Protein 6Q40 (pdb70)

B-factor: mean 55.2, std 20.05, range [23.05, 153.66]

Organism: Zymoseptoria tritici (strain CBS 115943 / IPO323) (NCBI:txid336722)

Foldseek 3Di:
DDDDDDDDAPFPLRFNDKDKDADAVPDALCCVCCPVLVNQAASVSQCRQQVHLQRGDDDGGDITIGRRHGPHHDHDPSD/DDDDDDDDAPFPLRFNDKDKDAAAVVDALCCCCCPVLVNQAALVSQCRQQVNPQSGDDDHGHIGIGRRHGPHHDHDPRD/DDDDDDDDAPFPLRFNDKDKDAAAPPDALCCVCCPVLVVQAASVSQCVQQVHPQSRDDDHGDITIGRRHGPHHDHDPRD/DDDDDDDPPFPLRFNDKDKDADAPPDALCCCCCPVLVNQAALVSQCRQAVPPDSGDDDGRDITIGRRHGPHHDHPPRD

Nearest PDB structures (foldseek):
  6q40-assembly2_C  TM=1.009E+00  e=2.831E-17  Zymoseptoria tritici IPO323
  7aeb-assembly1_M  TM=8.057E-01  e=3.467E-03  Algoriphagus machipongonensis
  5jce-assembly1_A  TM=8.012E-01  e=5.029E-03  Oryza sativa Japonica Group
  7au7-assembly1_A  TM=8.773E-01  e=5.049E-02  Medicago truncatula
  7bax-assembly1_A  TM=8.949E-01  e=1.431E-01  Lotus japonicus

CATH classification: 3.10.350.10

Radius of gyration: 20.17 Å; Cα contacts (8 Å, |Δi|>4): 716; chains: 4; bounding box: 61×51×49 Å

Sequence (315 aa):
ARNPITITPQFDCGATNSQQYVARSGDTLTKIAQEIYHDVVGVCDIARANNLADPNRIDAGTPYTIPINCQTYDRNSCLARNPITITPQFDCGATNSQQYVARSGDTLTKIAQEIYHDVVGVCDIARANNLADPNRIDAGTPYTIPINCQTYDRNSCLARNPITITPQFDCGATNSQQYVARSGDTLTKIAQEIYHDVVGVCDIARANNLADPNRIDAGTPYTIPINCQTYDRRNSCLRNPITITPQFDCGATNSQQYVARSGDTLTKIAQEIYHDVVGVCDIARANNLADPNRIDAGTPYTIPINCQTYDRNSCL

Secondary structure (DSSP, 8-state):
-PPPEEE--SSTT----EEEEEPPTT--HHHIIIIITTTSS-HHHHHHHTT-S-TT---TT-EEEEE-S-SS--SSTT-/-PPPEEE--SSTT----EEEEEPPTT--HHHIIIIITTTSS-HHHHHHHTT-S-TT---TT-EEEEE-S-SS--SSTT-/----EEE--SSTT----EEEEEPPTT--HHIIIIIITTTSS-HHHHHHHTT-S-TT---TT-EEEEE-S-SS--SSTT-/---EEE--SSTT----EEEEE--TT--HHHIIIIITTTSS-HHHHHHHTT-S-TT---TT-EEEEESS-SS--SSTT-

Structure (mmCIF, N/CA/C/O backbone):
data_6Q40
#
_entry.id   6Q40
#
_cell.length_a   119.390
_cell.length_b   119.390
_cell.length_c   157.670
_cell.angle_alpha   90.000
_cell.angle_beta   90.000
_cell.angle_gamma   120.000
#
_symmetry.space_group_name_H-M   'P 61 2 2'
#
loop_
_entity.id
_entity.type
_entity.pdbx_description
1 polymer 'LysM domain-containing protein'
2 branched 2-acetamido-2-deoxy-beta-D-glucopyranose-(1-4)-2-acetamido-2-deoxy-beta-D-glucopyranose-(1-4)-2-acetamido-2-deoxy-beta-D-glucopyranose
3 non-polymer 'CHLORIDE ION'
4 water water
#
loop_
_atom_site.group_PDB
_atom_site.id
_atom_site.type_symbol
_atom_site.label_atom_id
_atom_site.label_alt_id
_atom_site.label_comp_id
_atom_site.label_asym_id
_atom_site.label_entity_id
_atom_site.label_seq_id
_atom_site.pdbx_PDB_ins_code
_atom_site.Cartn_x
_atom_site.Cartn_y
_atom_site.Cartn_z
_atom_site.occupancy
_atom_site.B_iso_or_equiv
_atom_site.auth_seq_id
_atom_site.auth_comp_id
_atom_site.auth_asym_id
_atom_site.auth_atom_id
_atom_site.pdbx_PDB_model_num
ATOM 1 N N . ALA A 1 1 ? 34.57300 -66.01000 -18.11100 1.000 73.02000 1 ALA A N 1
ATOM 2 C CA . ALA A 1 1 ? 33.16800 -66.15600 -18.48700 1.000 67.94000 1 ALA A CA 1
ATOM 3 C C . ALA A 1 1 ? 32.63800 -64.91300 -19.23500 1.000 62.17000 1 ALA A C 1
ATOM 4 O O . ALA A 1 1 ? 31.71200 -65.02900 -20.04000 1.000 75.49000 1 ALA A O 1
ATOM 6 N N . ARG A 1 2 ? 33.21500 -63.73500 -18.98700 1.000 90.25000 2 ARG A N 1
ATOM 7 C CA . ARG A 1 2 ? 32.79300 -62.53500 -19.70000 1.000 69.75000 2 ARG A CA 1
ATOM 8 C C . ARG A 1 2 ? 33.62000 -62.32800 -20.96700 1.000 61.70000 2 ARG A C 1
ATOM 9 O O . ARG A 1 2 ? 34.75800 -62.79200 -21.08100 1.000 59.71000 2 ARG A O 1
ATOM 17 N N . ASN A 1 3 ? 33.05100 -61.57000 -21.91500 1.000 61.49000 3 ASN A N 1
ATOM 18 C CA . ASN A 1 3 ? 33.82200 -61.44000 -23.14100 1.000 56.23000 3 ASN A CA 1
ATOM 19 C C . ASN A 1 3 ? 34.90100 -60.39100 -22.95400 1.000 57.04000 3 ASN A C 1
ATOM 20 O O . ASN A 1 3 ? 34.66000 -59.36300 -22.32000 1.000 54.55000 3 ASN A O 1
ATOM 25 N N . PRO A 1 4 ? 36.08300 -60.62400 -23.51300 1.000 59.90000 4 PRO A N 1
ATOM 26 C CA . PRO A 1 4 ? 37.13900 -59.61100 -23.45300 1.000 50.42000 4 PRO A CA 1
ATOM 27 C C . PRO A 1 4 ? 36.69100 -58.36700 -24.19700 1.000 50.01000 4 PRO A C 1
ATOM 28 O O . PRO A 1 4 ? 35.87900 -58.43500 -25.12200 1.000 52.79000 4 PRO A O 1
ATOM 32 N N . ILE A 1 5 ? 37.19200 -57.21600 -23.76500 1.000 46.85000 5 ILE A N 1
ATOM 33 C CA . ILE A 1 5 ? 36.92600 -55.98000 -24.48200 1.000 51.25000 5 ILE A CA 1
ATOM 34 C C . ILE A 1 5 ? 38.23000 -55.24700 -24.74100 1.000 52.54000 5 ILE A C 1
ATOM 35 O O . ILE A 1 5 ? 39.23700 -55.44100 -24.05800 1.000 49.77000 5 ILE A O 1
ATOM 40 N N . THR A 1 6 ? 38.18300 -54.35900 -25.71900 1.000 52.99000 6 THR A N 1
ATOM 41 C CA . THR A 1 6 ? 39.31000 -53.51500 -26.06200 1.000 53.38000 6 THR A CA 1
ATOM 42 C C . THR A 1 6 ? 38.99600 -52.09100 -25.62700 1.000 54.80000 6 THR A C 1
ATOM 43 O O . THR A 1 6 ? 37.92400 -51.56500 -25.94400 1.000 59.25000 6 THR A O 1
ATOM 47 N N . ILE A 1 7 ? 39.92900 -51.47700 -24.90100 1.000 50.38000 7 ILE A N 1
ATOM 48 C CA . ILE A 1 7 ? 39.80100 -50.10400 -24.43600 1.000 43.90000 7 ILE A CA 1
ATOM 49 C C . ILE A 1 7 ? 41.00700 -49.32900 -24.93000 1.000 42.77000 7 ILE A C 1
ATOM 50 O O . ILE A 1 7 ? 42.02700 -49.90000 -25.31900 1.000 44.93000 7 ILE A O 1
ATOM 55 N N . THR A 1 8 ? 40.86600 -48.00700 -24.95000 1.000 39.15000 8 THR A N 1
ATOM 56 C CA . THR A 1 8 ? 41.97700 -47.14900 -25.34800 1.000 37.19000 8 THR A CA 1
ATOM 57 C C . THR A 1 8 ? 42.40700 -46.31400 -24.14800 1.000 41.06000 8 THR A C 1
ATOM 58 O O . THR A 1 8 ? 41.73900 -45.32800 -23.79500 1.000 42.21000 8 THR A O 1
ATOM 62 N N . PRO A 1 9 ? 43.51200 -46.66700 -23.50400 1.000 45.40000 9 PRO A N 1
ATOM 63 C CA . PRO A 1 9 ? 43.92500 -45.96500 -22.28500 1.000 39.60000 9 PRO A CA 1
ATOM 64 C C . PRO A 1 9 ? 44.28900 -44.51700 -22.56200 1.000 38.99000 9 PRO A C 1
ATOM 65 O O . PRO A 1 9 ? 44.77900 -44.16700 -23.64200 1.000 43.26000 9 PRO A O 1
ATOM 69 N N . GLN A 1 10 ? 44.02200 -43.66800 -21.56900 1.000 37.63000 10 GLN A N 1
ATOM 70 C CA . GLN A 1 10 ? 44.45800 -42.27900 -21.59000 1.000 42.02000 10 GLN A CA 1
ATOM 71 C C . GLN A 1 10 ? 45.62600 -42.02900 -20.65400 1.000 37.35000 10 GLN A C 1
ATOM 72 O O . GLN A 1 10 ? 46.09000 -40.89500 -20.56600 1.000 42.67000 10 GLN A O 1
ATOM 78 N N . PHE A 1 11 ? 46.08800 -43.05400 -19.93400 1.000 36.79000 11 PHE A N 1
ATOM 79 C CA . PHE A 1 11 ? 47.19500 -42.95100 -18.98900 1.000 29.26000 11 PHE A CA 1
ATOM 80 C C . PHE A 1 11 ? 48.00700 -44.23600 -19.04700 1.000 33.51000 11 PHE A C 1
ATOM 81 O O . PHE A 1 11 ? 47.47600 -45.30100 -19.38900 1.000 36.42000 11 PHE A O 1
ATOM 89 N N . ASP A 1 12 ? 49.28900 -44.13200 -18.66600 1.000 32.00000 12 ASP A N 1
ATOM 90 C CA . ASP A 1 12 ? 50.16900 -45.29300 -18.70700 1.000 32.67000 12 ASP A CA 1
ATOM 91 C C . ASP A 1 12 ? 49.65400 -46.42600 -17.82100 1.000 31.63000 12 ASP A C 1
ATOM 92 O O . ASP A 1 12 ? 49.83500 -47.60400 -18.15000 1.000 32.25000 12 ASP A O 1
ATOM 97 N N . CYS A 1 13 ? 48.98500 -46.09200 -16.71700 1.000 27.53000 13 CYS A N 1
ATOM 98 C CA . CYS A 1 13 ? 48.44300 -47.10200 -15.82700 1.000 28.90000 13 CYS A CA 1
ATOM 99 C C . CYS A 1 13 ? 47.27200 -47.84900 -16.45100 1.000 33.23000 13 CYS A C 1
ATOM 100 O O . CYS A 1 13 ? 46.75500 -48.78500 -15.82700 1.000 30.18000 13 CYS A O 1
ATOM 103 N N . GLY A 1 14 ? 46.83100 -47.43900 -17.64700 1.000 34.16000 14 GLY A N 1
ATOM 104 C CA . GLY A 1 14 ? 45.76000 -48.12000 -18.33900 1.000 34.73000 14 GLY A CA 1
ATOM 105 C C . GLY A 1 14 ? 44.38800 -47.53400 -18.11400 1.000 31.71000 14 GLY A C 1
ATOM 106 O O . GLY A 1 14 ? 43.42900 -47.99700 -18.74100 1.000 34.95000 14 GLY A O 1
ATOM 107 N N . ALA A 1 15 ? 44.27400 -46.51900 -17.25500 1.000 28.15000 15 ALA A N 1
ATOM 108 C CA . ALA A 1 15 ? 42.99300 -45.88700 -16.97700 1.000 31.16000 15 ALA A CA 1
ATOM 109 C C . ALA A 1 15 ? 42.40100 -45.23900 -18.23500 1.000 34.79000 15 ALA A C 1
ATOM 110 O O . ALA A 1 15 ? 43.12300 -44.76000 -19.12100 1.000 34.03000 15 ALA A O 1
ATOM 112 N N . THR A 1 16 ? 41.06500 -45.25100 -18.32200 1.000 32.77000 16 THR A N 1
ATOM 113 C CA . THR A 1 16 ? 40.35400 -44.50100 -19.35600 1.000 30.80000 16 THR A CA 1
ATOM 114 C C . THR A 1 16 ? 39.59600 -43.30800 -18.79500 1.000 34.30000 16 THR A C 1
ATOM 115 O O . THR A 1 16 ? 39.24100 -42.40800 -19.56000 1.000 41.00000 16 THR A O 1
ATOM 119 N N . ASN A 1 17 ? 39.33700 -43.28700 -17.49000 1.000 34.11000 17 ASN A N 1
ATOM 120 C CA . ASN A 1 17 ? 38.53700 -42.25000 -16.86000 1.000 34.38000 17 ASN A CA 1
ATOM 121 C C . ASN A 1 17 ? 39.35600 -41.54500 -15.78600 1.000 38.94000 17 ASN A C 1
ATOM 122 O O . ASN A 1 17 ? 40.30400 -42.10500 -15.21300 1.000 35.22000 17 ASN A O 1
ATOM 127 N N . SER A 1 18 ? 38.97800 -40.30500 -15.49900 1.000 36.15000 18 SER A N 1
ATOM 128 C CA . SER A 1 18 ? 39.72500 -39.52400 -14.52000 1.000 34.36000 18 SER A CA 1
ATOM 129 C C . SER A 1 18 ? 38.78900 -38.53800 -13.84600 1.000 39.54000 18 SER A C 1
ATOM 130 O O . SER A 1 18 ? 37.67700 -38.28400 -14.31400 1.000 40.64000 18 SER A O 1
ATOM 133 N N . GLN A 1 19 ? 39.24600 -37.99600 -12.72400 1.000 37.96000 19 GLN A N 1
ATOM 134 C CA . GLN A 1 19 ? 38.56600 -36.88200 -12.08500 1.000 39.57000 19 GLN A CA 1
ATOM 135 C C . GLN A 1 19 ? 39.57500 -35.76000 -11.87700 1.000 45.79000 19 GLN A C 1
ATOM 136 O O . GLN A 1 19 ? 40.79100 -35.99600 -11.83500 1.000 47.18000 19 GLN A O 1
ATOM 142 N N . GLN A 1 20 ? 39.05900 -34.53400 -11.74500 1.000 44.35000 20 GLN A N 1
ATOM 143 C CA . GLN A 1 20 ? 39.86000 -33.39400 -11.31500 1.000 42.33000 20 GLN A CA 1
ATOM 144 C C . GLN A 1 20 ? 39.70500 -33.24200 -9.80800 1.000 48.29000 20 GLN A C 1
ATOM 145 O O . GLN A 1 20 ? 38.59100 -33.03900 -9.31100 1.000 51.75000 20 GLN A O 1
ATOM 151 N N . TYR A 1 21 ? 40.81900 -33.30500 -9.08700 1.000 41.11000 21 TYR A N 1
ATOM 152 C CA . TYR A 1 21 ? 40.81300 -33.15000 -7.64200 1.000 43.16000 21 TYR A CA 1
ATOM 153 C C . TYR A 1 21 ? 41.67300 -31.94700 -7.27900 1.000 45.06000 21 TYR A C 1
ATOM 154 O O . TYR A 1 21 ? 42.85800 -31.89100 -7.63000 1.000 39.84000 21 TYR A O 1
ATOM 163 N N . VAL A 1 22 ? 41.09100 -31.00100 -6.55800 1.000 46.62000 22 VAL A N 1
ATOM 164 C CA . VAL A 1 22 ? 41.78600 -29.78600 -6.15000 1.000 47.04000 22 VAL A CA 1
ATOM 165 C C . VAL A 1 22 ? 42.38300 -30.03000 -4.77400 1.000 53.54000 22 VAL A C 1
ATOM 166 O O . VAL A 1 22 ? 41.65200 -30.25500 -3.80100 1.000 57.88000 22 VAL A O 1
ATOM 170 N N . ALA A 1 23 ? 43.71000 -29.97700 -4.68700 1.000 53.31000 23 ALA A N 1
ATOM 171 C CA . ALA A 1 23 ? 44.39800 -30.26100 -3.43400 1.000 51.09000 23 ALA A CA 1
ATOM 172 C C . ALA A 1 23 ? 44.04600 -29.24000 -2.36100 1.000 55.89000 23 ALA A C 1
ATOM 173 O O . ALA A 1 23 ? 43.93100 -28.04400 -2.63000 1.000 56.36000 23 ALA A O 1
ATOM 175 N N . ARG A 1 24 ? 43.90700 -29.71900 -1.13700 1.000 61.38000 24 ARG A N 1
ATOM 176 C CA . ARG A 1 24 ? 43.68200 -28.89400 0.04200 1.000 62.40000 24 ARG A CA 1
ATOM 177 C C . ARG A 1 24 ? 44.98400 -28.70900 0.81700 1.000 59.17000 24 ARG A C 1
ATOM 178 O O . ARG A 1 24 ? 45.92900 -29.49000 0.67100 1.000 65.46000 24 ARG A O 1
ATOM 186 N N . SER A 1 25 ? 45.01500 -27.69900 1.68300 1.000 60.66000 25 SER A N 1
ATOM 187 C CA . SER A 1 25 ? 46.17000 -27.55300 2.56400 1.000 66.65000 25 SER A CA 1
ATOM 188 C C . SER A 1 25 ? 46.34700 -28.82600 3.37800 1.000 65.48000 25 SER A C 1
ATOM 189 O O . SER A 1 25 ? 45.40200 -29.32000 4.00500 1.000 67.63000 25 SER A O 1
ATOM 192 N N . GLY A 1 26 ? 47.56600 -29.35200 3.37400 1.000 58.70000 26 GLY A N 1
ATOM 193 C CA . GLY A 1 26 ? 47.85800 -30.59100 4.05200 1.000 54.12000 26 GLY A CA 1
ATOM 194 C C . GLY A 1 26 ? 47.74900 -31.82700 3.19500 1.000 57.90000 26 GLY A C 1
ATOM 195 O O . GLY A 1 26 ? 48.17500 -32.90000 3.63300 1.000 70.03000 26 GLY A O 1
ATOM 196 N N . ASP A 1 27 ? 47.19600 -31.72300 1.99400 1.000 47.30000 27 ASP A N 1
ATOM 197 C CA . ASP A 1 27 ? 47.12700 -32.89300 1.14100 1.000 51.17000 27 ASP A CA 1
ATOM 198 C C . ASP A 1 27 ? 48.52500 -33.29200 0.68400 1.000 53.87000 27 ASP A C 1
ATOM 199 O O . ASP A 1 27 ? 49.37100 -32.44100 0.38400 1.000 57.92000 27 ASP A O 1
ATOM 204 N N . THR A 1 28 ? 48.74600 -34.60100 0.61600 1.000 44.28000 28 THR A N 1
ATOM 205 C CA . THR A 1 28 ? 49.89300 -35.19900 -0.03400 1.000 42.81000 28 THR A CA 1
ATOM 206 C C . THR A 1 28 ? 49.37200 -36.21500 -1.03100 1.000 49.04000 28 THR A C 1
ATOM 207 O O . THR A 1 28 ? 48.23800 -36.69300 -0.92700 1.000 42.81000 28 THR A O 1
ATOM 211 N N . LEU A 1 29 ? 50.24500 -36.58400 -1.96600 1.000 48.45000 29 LEU A N 1
ATOM 212 C CA . LEU A 1 29 ? 49.90600 -37.62300 -2.92700 1.000 42.40000 29 LEU A CA 1
ATOM 213 C C . LEU A 1 29 ? 49.52800 -38.93300 -2.24100 1.000 40.37000 29 LEU A C 1
ATOM 214 O O . LEU A 1 29 ? 48.55500 -39.59000 -2.63400 1.000 43.23000 29 LEU A O 1
ATOM 219 N N . THR A 1 30 ? 50.26000 -39.31800 -1.19800 1.000 35.12000 30 THR A N 1
ATOM 220 C CA . THR A 1 30 ? 49.89300 -40.52400 -0.45800 1.000 44.13000 30 THR A CA 1
ATOM 221 C C . THR A 1 30 ? 48.49500 -40.40300 0.15300 1.000 47.76000 30 THR A C 1
ATOM 222 O O . THR A 1 30 ? 47.72300 -41.36900 0.14600 1.000 47.46000 30 THR A O 1
ATOM 226 N N . LYS A 1 31 ? 48.16900 -39.23800 0.73200 1.000 48.59000 31 LYS A N 1
ATOM 227 C CA . LYS A 1 31 ? 46.84200 -39.04400 1.31100 1.000 43.04000 31 LYS A CA 1
ATOM 228 C C . LYS A 1 31 ? 45.77300 -39.05800 0.22900 1.000 42.56000 31 LYS A C 1
ATOM 229 O O . LYS A 1 31 ? 44.70800 -39.66500 0.39600 1.000 42.20000 31 LYS A O 1
ATOM 235 N N . ILE A 1 32 ? 46.06000 -38.43300 -0.90800 1.000 32.66000 32 ILE A N 1
ATOM 236 C CA . ILE A 1 32 ? 45.08600 -38.40600 -1.98100 1.000 36.02000 32 ILE A CA 1
ATOM 237 C C . ILE A 1 32 ? 44.84400 -39.81100 -2.51700 1.000 39.97000 32 ILE A C 1
ATOM 238 O O . ILE A 1 32 ? 43.69800 -40.26200 -2.62100 1.000 41.49000 32 ILE A O 1
ATOM 243 N N . ALA A 1 33 ? 45.92000 -40.54200 -2.81900 1.000 33.46000 33 ALA A N 1
ATOM 244 C CA . ALA A 1 33 ? 45.76400 -41.85400 -3.42800 1.000 38.75000 33 ALA A CA 1
ATOM 245 C C . ALA A 1 33 ? 45.21300 -42.85400 -2.43300 1.000 41.48000 33 ALA A C 1
ATOM 246 O O . ALA A 1 33 ? 44.31900 -43.63500 -2.77000 1.000 38.52000 33 ALA A O 1
ATOM 248 N N . GLN A 1 34 ? 45.72700 -42.84000 -1.20000 1.000 37.43000 34 GLN A N 1
ATOM 249 C CA . GLN A 1 34 ? 45.43000 -43.91300 -0.26300 1.000 42.04000 34 GLN A CA 1
ATOM 250 C C . GLN A 1 34 ? 44.19100 -43.63800 0.57000 1.000 44.85000 34 GLN A C 1
ATOM 251 O O . GLN A 1 34 ? 43.47300 -44.57800 0.92200 1.000 44.35000 34 GLN A O 1
ATOM 257 N N . GLU A 1 35 ? 43.94300 -42.38700 0.95400 1.000 44.45000 35 GLU A N 1
ATOM 258 C CA . GLU A 1 35 ? 42.80600 -42.09800 1.82000 1.000 45.43000 35 GLU A CA 1
ATOM 259 C C . GLU A 1 35 ? 41.62300 -41.57000 1.01800 1.000 48.96000 35 GLU A C 1
ATOM 260 O O . GLU A 1 35 ? 40.56400 -42.19700 0.98000 1.000 48.93000 35 GLU A O 1
ATOM 266 N N . ILE A 1 36 ? 41.80000 -40.43500 0.35100 1.000 46.40000 36 ILE A N 1
ATOM 267 C CA . ILE A 1 36 ? 40.70400 -39.82100 -0.39100 1.000 43.59000 36 ILE A CA 1
ATOM 268 C C . ILE A 1 36 ? 40.19300 -40.75700 -1.47700 1.000 43.14000 36 ILE A C 1
ATOM 269 O O . ILE A 1 36 ? 38.97700 -40.89700 -1.66600 1.000 41.75000 36 ILE A O 1
ATOM 274 N N . TYR A 1 37 ? 41.09900 -41.40500 -2.21300 1.000 42.24000 37 TYR A N 1
ATOM 275 C CA . TYR A 1 37 ? 40.70500 -42.31700 -3.28200 1.000 34.45000 37 TYR A CA 1
ATOM 276 C C . TYR A 1 37 ? 40.79300 -43.77300 -2.85000 1.000 31.56000 37 TYR A C 1
ATOM 277 O O . TYR A 1 37 ? 40.74200 -44.66600 -3.69100 1.000 38.74000 37 TYR A O 1
ATOM 286 N N . HIS A 1 38 ? 40.93000 -44.02300 -1.55100 1.000 36.45000 38 HIS A N 1
ATOM 287 C CA . HIS A 1 38 ? 40.77200 -45.35500 -0.97900 1.000 42.30000 38 HIS A CA 1
ATOM 288 C C . HIS A 1 38 ? 41.63900 -46.38500 -1.68800 1.000 37.75000 38 HIS A C 1
ATOM 289 O O . HIS A 1 38 ? 41.23000 -47.53200 -1.88200 1.000 35.94000 38 HIS A O 1
ATOM 296 N N . ASP A 1 39 ? 42.84100 -45.96100 -2.09000 1.000 36.40000 39 ASP A N 1
ATOM 297 C CA . ASP A 1 39 ? 43.83500 -46.83000 -2.70600 1.000 35.68000 39 ASP A CA 1
ATOM 298 C C . ASP A 1 39 ? 43.43000 -47.37100 -4.08100 1.000 35.95000 39 ASP A C 1
ATOM 299 O O . ASP A 1 39 ? 43.97400 -48.38900 -4.51900 1.000 34.91000 39 ASP A O 1
ATOM 304 N N . VAL A 1 40 ? 42.47500 -46.74300 -4.78800 1.000 32.00000 40 VAL A N 1
ATOM 305 C CA . VAL A 1 40 ? 42.12000 -47.20700 -6.13500 1.000 31.33000 40 VAL A CA 1
ATOM 306 C C . VAL A 1 40 ? 43.06100 -46.67000 -7.21500 1.000 37.33000 40 VAL A C 1
ATOM 307 O O . VAL A 1 40 ? 42.89100 -47.00400 -8.39600 1.000 35.07000 40 VAL A O 1
ATOM 311 N N . VAL A 1 41 ? 44.06700 -45.87600 -6.84100 1.000 30.89000 41 VAL A N 1
ATOM 312 C CA . VAL A 1 41 ? 45.07800 -45.36000 -7.76400 1.000 31.18000 41 VAL A CA 1
ATOM 313 C C . VAL A 1 41 ? 46.39200 -45.29600 -6.99400 1.000 31.35000 41 VAL A C 1
ATOM 314 O O . VAL A 1 41 ? 46.40500 -45.12700 -5.77100 1.000 34.23000 41 VAL A O 1
ATOM 318 N N . GLY A 1 42 ? 47.50200 -45.45000 -7.70200 1.000 35.53000 42 GLY A N 1
ATOM 319 C CA . GLY A 1 42 ? 48.79900 -45.33000 -7.06900 1.000 23.05000 42 GLY A CA 1
ATOM 320 C C . GLY A 1 42 ? 49.24600 -43.87700 -7.02500 1.000 30.33000 42 GLY A C 1
ATOM 321 O O . GLY A 1 42 ? 48.96400 -43.07500 -7.92400 1.000 32.28000 42 GLY A O 1
ATOM 322 N N . VAL A 1 43 ? 49.97900 -43.55400 -5.96600 1.000 27.44000 43 VAL A N 1
ATOM 323 C CA . VAL A 1 43 ? 50.62300 -42.25000 -5.85000 1.000 33.31000 43 VAL A CA 1
ATOM 324 C C . VAL A 1 43 ? 51.39300 -41.90400 -7.13500 1.000 33.37000 43 VAL A C 1
ATOM 325 O O . VAL A 1 43 ? 51.31200 -40.78000 -7.65100 1.000 33.70000 43 VAL A O 1
ATOM 329 N N . CYS A 1 44 ? 52.12000 -42.87200 -7.69800 1.000 27.29000 44 CYS A N 1
ATOM 330 C CA . CYS A 1 44 ? 52.93800 -42.57700 -8.86100 1.000 29.00000 44 CYS A CA 1
ATOM 331 C C . CYS A 1 44 ? 52.12400 -42.53800 -10.14200 1.000 37.00000 44 CYS A C 1
ATOM 332 O O . CYS A 1 44 ? 52.52800 -41.87000 -11.09300 1.000 35.87000 44 CYS A O 1
ATOM 335 N N . ASP A 1 45 ? 50.97700 -43.21500 -10.17600 1.000 34.76000 45 ASP A N 1
ATOM 336 C CA . ASP A 1 45 ? 50.03500 -42.99400 -11.26700 1.000 32.87000 45 ASP A CA 1
ATOM 337 C C . ASP A 1 45 ? 49.56400 -41.54900 -11.28600 1.000 27.76000 45 ASP A C 1
ATOM 338 O O . ASP A 1 45 ? 49.48000 -40.92800 -12.35100 1.000 34.27000 45 ASP A O 1
ATOM 343 N N . ILE A 1 46 ? 49.26200 -40.98600 -10.11500 1.000 28.19000 46 ILE A N 1
ATOM 344 C CA . ILE A 1 46 ? 48.88000 -39.57800 -10.08200 1.000 31.60000 46 ILE A CA 1
ATOM 345 C C . ILE A 1 46 ? 50.03300 -38.69200 -10.56200 1.000 32.98000 46 ILE A C 1
ATOM 346 O O . ILE A 1 46 ? 49.83400 -37.76400 -11.36000 1.000 34.40000 46 ILE A O 1
ATOM 351 N N . ALA A 1 47 ? 51.25200 -38.97200 -10.09300 1.000 26.58000 47 ALA A N 1
ATOM 352 C CA . ALA A 1 47 ? 52.39600 -38.14800 -10.47100 1.000 29.25000 47 ALA A CA 1
ATOM 353 C C . ALA A 1 47 ? 52.63200 -38.18600 -11.97000 1.000 36.86000 47 ALA A C 1
ATOM 354 O O . ALA A 1 47 ? 52.83300 -37.14000 -12.59900 1.000 39.23000 47 ALA A O 1
ATOM 356 N N . ARG A 1 48 ? 52.59500 -39.38000 -12.56700 1.000 34.77000 48 ARG A N 1
ATOM 357 C CA . ARG A 1 48 ? 52.79800 -39.45600 -14.00800 1.000 33.25000 48 ARG A CA 1
ATOM 358 C C . ARG A 1 48 ? 51.62800 -38.85900 -14.76500 1.000 29.85000 48 ARG A C 1
ATOM 359 O O . ARG A 1 48 ? 51.83400 -38.22300 -15.79500 1.000 34.78000 48 ARG A O 1
ATOM 367 N N . ALA A 1 49 ? 50.41900 -39.02900 -14.25600 1.000 24.73000 49 ALA A N 1
ATOM 368 C CA . ALA A 1 49 ? 49.27600 -38.43100 -14.92000 1.000 31.10000 49 ALA A CA 1
ATOM 369 C C . ALA A 1 49 ? 49.39600 -36.91000 -14.98700 1.000 38.24000 49 ALA A C 1
ATOM 370 O O . ALA A 1 49 ? 48.80100 -36.27400 -15.86700 1.000 40.00000 49 ALA A O 1
ATOM 372 N N . ASN A 1 50 ? 50.13700 -36.31100 -14.06100 1.000 36.59000 50 ASN A N 1
ATOM 373 C CA . ASN A 1 50 ? 50.28800 -34.86300 -13.99800 1.000 33.31000 50 ASN A CA 1
ATOM 374 C C . ASN A 1 50 ? 51.68700 -34.39700 -14.36700 1.000 36.21000 50 ASN A C 1
ATOM 375 O O . ASN A 1 50 ? 52.02500 -33.22600 -14.14700 1.000 37.88000 50 ASN A O 1
ATOM 380 N N . ASN A 1 51 ? 52.49300 -35.28800 -14.94200 1.000 33.75000 51 ASN A N 1
ATOM 381 C CA . ASN A 1 51 ? 53.84700 -34.97200 -15.36800 1.000 36.80000 51 ASN A CA 1
ATOM 382 C C . ASN A 1 51 ? 54.64900 -34.31000 -14.24800 1.000 35.69000 51 ASN A C 1
ATOM 383 O O . ASN A 1 51 ? 55.43000 -33.38400 -14.47900 1.000 35.07000 51 ASN A O 1
ATOM 388 N N . LEU A 1 52 ? 54.51100 -34.82700 -13.02600 1.000 31.66000 52 LEU A N 1
ATOM 389 C CA . LEU A 1 52 ? 55.20800 -34.23800 -11.88600 1.000 37.00000 52 LEU A CA 1
ATOM 390 C C . LEU A 1 52 ? 56.61300 -34.81400 -11.72600 1.000 40.19000 52 LEU A C 1
ATOM 391 O O . LEU A 1 52 ? 56.80900 -36.03100 -11.80800 1.000 42.45000 52 LEU A O 1
ATOM 396 N N . ALA A 1 53 ? 57.58600 -33.92300 -11.53000 1.000 36.10000 53 ALA A N 1
ATOM 397 C CA . ALA A 1 53 ? 58.96700 -34.29700 -11.24900 1.000 40.35000 53 ALA A CA 1
ATOM 398 C C . ALA A 1 53 ? 59.13400 -34.79700 -9.82200 1.000 46.24000 53 ALA A C 1
ATOM 399 O O . ALA A 1 53 ? 59.74900 -35.84300 -9.59400 1.000 51.41000 53 ALA A O 1
ATOM 401 N N . ASP A 1 54 ? 58.63400 -34.03500 -8.84900 1.000 39.74000 54 ASP A N 1
ATOM 402 C CA . ASP A 1 54 ? 58.80100 -34.35000 -7.43700 1.000 36.36000 54 ASP A CA 1
ATOM 403 C C . ASP A 1 54 ? 57.44400 -34.69200 -6.84300 1.000 38.89000 54 ASP A C 1
ATOM 404 O O . ASP A 1 54 ? 56.61400 -33.78900 -6.65000 1.000 39.05000 54 ASP A O 1
ATOM 409 N N . PRO A 1 55 ? 57.18900 -35.96300 -6.51600 1.000 48.19000 55 PRO A N 1
ATOM 410 C CA . PRO A 1 55 ? 55.86500 -36.36200 -5.98300 1.000 36.69000 55 PRO A CA 1
ATOM 411 C C . PRO A 1 55 ? 55.56500 -35.84000 -4.59800 1.000 42.08000 55 PRO A C 1
ATOM 412 O O . PRO A 1 55 ? 54.43400 -36.01400 -4.13200 1.000 42.88000 55 PRO A O 1
ATOM 416 N N . ASN A 1 56 ? 56.53800 -35.24400 -3.91200 1.000 43.05000 56 ASN A N 1
ATOM 417 C CA . ASN A 1 56 ? 56.31500 -34.68300 -2.58800 1.000 49.87000 56 ASN A CA 1
ATOM 418 C C . ASN A 1 56 ? 55.97300 -33.20000 -2.61100 1.000 45.12000 56 ASN A C 1
ATOM 419 O O . ASN A 1 56 ? 55.81200 -32.60200 -1.54700 1.000 49.99000 56 ASN A O 1
ATOM 424 N N . ARG A 1 57 ? 55.83700 -32.60400 -3.78100 1.000 44.35000 57 ARG A N 1
ATOM 425 C CA . ARG A 1 57 ? 55.47900 -31.20000 -3.91800 1.000 49.44000 57 ARG A CA 1
ATOM 426 C C . ARG A 1 57 ? 54.07400 -31.14600 -4.50100 1.000 42.78000 57 ARG A C 1
ATOM 427 O O . ARG A 1 57 ? 53.86000 -31.51300 -5.66100 1.000 45.95000 57 ARG A O 1
ATOM 435 N N . ILE A 1 58 ? 53.11500 -30.73700 -3.68000 1.000 44.78000 58 ILE A N 1
ATOM 436 C CA . ILE A 1 58 ? 51.71300 -30.62900 -4.06500 1.000 52.77000 58 ILE A CA 1
ATOM 437 C C . ILE A 1 58 ? 51.25600 -29.25600 -3.61200 1.000 52.01000 58 ILE A C 1
ATOM 438 O O . ILE A 1 58 ? 51.48000 -28.87600 -2.46000 1.000 56.46000 58 ILE A O 1
ATOM 443 N N . ASP A 1 59 ? 50.57000 -28.53300 -4.48700 1.000 59.96000 59 ASP A N 1
ATOM 444 C CA . ASP A 1 59 ? 50.24300 -27.13100 -4.23600 1.000 62.02000 59 ASP A CA 1
ATOM 445 C C . ASP A 1 59 ? 48.75500 -26.99300 -3.94100 1.000 57.73000 59 ASP A C 1
ATOM 446 O O . ASP A 1 59 ? 47.91200 -27.35500 -4.77400 1.000 61.07000 59 ASP A O 1
ATOM 451 N N . ALA A 1 60 ? 48.44400 -26.43600 -2.77200 1.000 55.39000 60 ALA A N 1
ATOM 452 C CA . ALA A 1 60 ? 47.06400 -26.18000 -2.39000 1.000 56.76000 60 ALA A CA 1
ATOM 453 C C . ALA A 1 60 ? 46.36400 -25.32000 -3.43200 1.000 59.78000 60 ALA A C 1
ATOM 454 O O . ALA A 1 60 ? 46.91900 -24.33600 -3.92800 1.000 62.31000 60 ALA A O 1
ATOM 456 N N . GLY A 1 61 ? 45.14000 -25.71000 -3.77500 1.000 58.91000 61 GLY A N 1
ATOM 457 C CA . GLY A 1 61 ? 44.36500 -25.01700 -4.77500 1.000 52.84000 61 GLY A CA 1
ATOM 458 C C . GLY A 1 61 ? 44.66100 -25.39500 -6.20800 1.000 53.58000 61 GLY A C 1
ATOM 459 O O . GLY A 1 61 ? 43.98400 -24.89100 -7.11100 1.000 63.41000 61 GLY A O 1
ATOM 460 N N . THR A 1 62 ? 45.62100 -26.26400 -6.45100 1.000 47.84000 62 THR A N 1
ATOM 461 C CA . THR A 1 62 ? 45.87800 -26.66500 -7.82600 1.000 50.98000 62 THR A CA 1
ATOM 462 C C . THR A 1 62 ? 45.09000 -27.93700 -8.15000 1.000 54.94000 62 THR A C 1
ATOM 463 O O . THR A 1 62 ? 45.06600 -28.86800 -7.33300 1.000 53.97000 62 THR A O 1
ATOM 467 N N . PRO A 1 63 ? 44.41200 -28.01300 -9.29400 1.000 53.08000 63 PRO A N 1
ATOM 468 C CA . PRO A 1 63 ? 43.72900 -29.26100 -9.65300 1.000 49.86000 63 PRO A CA 1
ATOM 469 C C . PRO A 1 63 ? 44.72100 -30.28500 -10.17800 1.000 49.31000 63 PRO A C 1
ATOM 470 O O . PRO A 1 63 ? 45.65800 -29.95400 -10.90600 1.000 52.56000 63 PRO A O 1
ATOM 474 N N . TYR A 1 64 ? 44.50500 -31.54300 -9.80000 1.000 45.48000 64 TYR A N 1
ATOM 475 C CA . TYR A 1 64 ? 45.32300 -32.65300 -10.26500 1.000 43.17000 64 TYR A CA 1
ATOM 476 C C . TYR A 1 64 ? 44.40600 -33.66500 -10.92300 1.000 40.79000 64 TYR A C 1
ATOM 477 O O . TYR A 1 64 ? 43.31600 -33.95200 -10.41400 1.000 41.01000 64 TYR A O 1
ATOM 486 N N . THR A 1 65 ? 44.84300 -34.17500 -12.06900 1.000 34.16000 65 THR A N 1
ATOM 487 C CA . THR A 1 65 ? 44.11500 -35.21800 -12.77500 1.000 35.64000 65 THR A CA 1
ATOM 488 C C . THR A 1 65 ? 44.32000 -36.53100 -12.03100 1.000 38.92000 65 THR A C 1
ATOM 489 O O . THR A 1 65 ? 45.46100 -36.94200 -11.80200 1.000 35.58000 65 THR A O 1
ATOM 493 N N . ILE A 1 66 ? 43.23300 -37.16400 -11.60700 1.000 36.95000 66 ILE A N 1
ATOM 494 C CA . ILE A 1 66 ? 43.31600 -38.44000 -10.90300 1.000 32.32000 66 ILE A CA 1
ATOM 495 C C . ILE A 1 66 ? 42.77400 -39.52400 -11.83100 1.000 33.06000 66 ILE A C 1
ATOM 496 O O . ILE A 1 66 ? 41.56400 -39.55600 -12.10700 1.000 38.29000 66 ILE A O 1
ATOM 501 N N . PRO A 1 67 ? 43.62100 -40.40300 -12.37000 1.000 30.24000 67 PRO A N 1
ATOM 502 C CA . PRO A 1 67 ? 43.11000 -41.52600 -13.16500 1.000 27.51000 67 PRO A CA 1
ATOM 503 C C . PRO A 1 67 ? 42.41600 -42.51500 -12.24000 1.000 35.76000 67 PRO A C 1
ATOM 504 O O . PRO A 1 67 ? 43.04000 -43.04600 -11.32100 1.000 34.13000 67 PRO A O 1
ATOM 508 N N . ILE A 1 68 ? 41.13100 -42.79200 -12.49400 1.000 32.62000 68 ILE A N 1
ATOM 509 C CA . ILE A 1 68 ? 40.32900 -43.47900 -11.49000 1.000 34.20000 68 ILE A CA 1
ATOM 510 C C . ILE A 1 68 ? 40.07300 -44.93200 -11.81900 1.000 34.04000 68 ILE A C 1
ATOM 511 O O . ILE A 1 68 ? 39.51800 -45.64300 -10.96800 1.000 33.04000 68 ILE A O 1
ATOM 516 N N . ASN A 1 69 ? 40.49900 -45.42900 -12.98100 1.000 30.02000 69 ASN A N 1
ATOM 517 C CA . ASN A 1 69 ? 40.24100 -46.84300 -13.28100 1.000 31.28000 69 ASN A CA 1
ATOM 518 C C . ASN A 1 69 ? 41.44700 -47.48500 -13.95300 1.000 32.24000 69 ASN A C 1
ATOM 519 O O . ASN A 1 69 ? 41.34200 -48.14200 -14.99300 1.000 31.33000 69 ASN A O 1
ATOM 524 N N . CYS A 1 70 ? 42.61000 -47.29000 -13.34800 1.000 29.96000 70 CYS A N 1
ATOM 525 C CA . CYS A 1 70 ? 43.84100 -47.90400 -13.82800 1.000 26.17000 70 CYS A CA 1
ATOM 526 C C . CYS A 1 70 ? 43.71400 -49.42200 -13.90100 1.000 30.13000 70 CYS A C 1
ATOM 527 O O . CYS A 1 70 ? 42.98900 -50.04800 -13.12600 1.000 33.19000 70 CYS A O 1
ATOM 530 N N . GLN A 1 71 ? 44.42700 -50.02100 -14.85000 1.000 27.04000 71 GLN A N 1
ATOM 531 C CA . GLN A 1 71 ? 44.55600 -51.47200 -14.84000 1.000 28.87000 71 GLN A CA 1
ATOM 532 C C . GLN A 1 71 ? 45.67300 -51.92300 -13.90400 1.000 32.29000 71 GLN A C 1
ATOM 533 O O . GLN A 1 71 ? 45.53300 -52.94800 -13.22700 1.000 35.05000 71 GLN A O 1
ATOM 539 N N . THR A 1 72 ? 46.79000 -51.19200 -13.87000 1.000 27.85000 72 THR A N 1
ATOM 540 C CA . THR A 1 72 ? 47.90200 -51.46000 -12.96800 1.000 34.28000 72 THR A CA 1
ATOM 541 C C . THR A 1 72 ? 48.07200 -50.25800 -12.03900 1.000 38.98000 72 THR A C 1
ATOM 542 O O . THR A 1 72 ? 47.70100 -49.13700 -12.38800 1.000 33.45000 72 THR A O 1
ATOM 546 N N . TYR A 1 73 ? 48.68300 -50.48500 -10.87200 1.000 29.82000 73 TYR A N 1
ATOM 547 C CA . TYR A 1 73 ? 48.85000 -49.44600 -9.86000 1.000 31.46000 73 TYR A CA 1
ATOM 548 C C . TYR A 1 73 ? 50.32200 -49.31100 -9.53300 1.000 29.56000 73 TYR A C 1
ATOM 549 O O . TYR A 1 73 ? 50.96700 -50.28700 -9.14500 1.000 37.86000 73 TYR A O 1
ATOM 558 N N . ASP A 1 74 ? 50.85200 -48.11100 -9.70100 1.000 35.68000 74 ASP A N 1
ATOM 559 C CA . ASP A 1 74 ? 52.24800 -47.83400 -9.40700 1.000 35.69000 74 ASP A CA 1
ATOM 560 C C . ASP A 1 74 ? 52.27700 -47.04900 -8.09900 1.000 36.48000 74 ASP A C 1
ATOM 561 O O . ASP A 1 74 ? 51.92400 -45.86400 -8.06200 1.000 32.73000 74 ASP A O 1
ATOM 566 N N . ARG A 1 75 ? 52.67200 -47.71800 -7.02100 1.000 29.90000 75 ARG A N 1
ATOM 567 C CA . ARG A 1 75 ? 52.61500 -47.09900 -5.71000 1.000 37.73000 75 ARG A CA 1
ATOM 568 C C . ARG A 1 75 ? 53.92900 -46.48000 -5.27200 1.000 41.92000 75 ARG A C 1
ATOM 569 O O . ARG A 1 75 ? 53.91900 -45.70100 -4.31000 1.000 40.07000 75 ARG A O 1
ATOM 577 N N . ASN A 1 76 ? 55.04300 -46.77000 -5.95000 1.000 29.78000 76 ASN A N 1
ATOM 578 C CA . ASN A 1 76 ? 56.31400 -46.29400 -5.41200 1.000 33.76000 76 ASN A CA 1
ATOM 579 C C . ASN A 1 76 ? 57.48200 -46.16900 -6.40200 1.000 37.56000 76 ASN A C 1
ATOM 580 O O . ASN A 1 76 ? 58.58000 -45.79800 -5.98500 1.000 35.55000 76 ASN A O 1
ATOM 585 N N . SER A 1 77 ? 57.29900 -46.48100 -7.69100 1.000 31.86000 77 SER A N 1
ATOM 586 C CA . SER A 1 77 ? 58.42300 -46.34700 -8.62000 1.000 33.31000 77 SER A CA 1
ATOM 587 C C . SER A 1 77 ? 58.95900 -44.92100 -8.64100 1.000 33.42000 77 SER A C 1
ATOM 588 O O . SER A 1 77 ? 60.15700 -44.71600 -8.83200 1.000 36.95000 77 SER A O 1
ATOM 591 N N . CYS A 1 78 ? 58.08900 -43.92600 -8.46600 1.000 33.04000 78 CYS A N 1
ATOM 592 C CA . CYS A 1 78 ? 58.50200 -42.52200 -8.49100 1.000 34.40000 78 CYS A CA 1
ATOM 593 C C . CYS A 1 78 ? 59.05300 -42.06300 -7.15000 1.000 46.12000 78 CYS A C 1
ATOM 594 O O . CYS A 1 78 ? 59.42900 -40.89200 -7.00000 1.000 47.94000 78 CYS A O 1
ATOM 597 N N . LEU A 1 79 ? 59.11200 -42.96600 -6.18600 1.000 41.91000 79 LEU A N 1
ATOM 598 C CA . LEU A 1 79 ? 59.63200 -42.67500 -4.87300 1.000 44.41000 79 LEU A CA 1
ATOM 599 C C . LEU A 1 79 ? 61.00700 -43.26800 -4.72600 1.000 39.35000 79 LEU A C 1
ATOM 600 O O . LEU A 1 79 ? 61.56400 -43.14400 -3.65800 1.000 52.59000 79 LEU A O 1
ATOM 605 N N . ALA B 1 1 ? 46.31100 -41.55200 -28.74300 1.000 78.10000 1 ALA B N 1
ATOM 606 C CA . ALA B 1 1 ? 47.70000 -41.72000 -29.16700 1.000 78.94000 1 ALA B CA 1
ATOM 607 C C . ALA B 1 1 ? 48.31000 -43.02300 -28.60700 1.000 74.74000 1 ALA B C 1
ATOM 608 O O . ALA B 1 1 ? 49.26200 -43.57300 -29.18000 1.000 82.91000 1 ALA B O 1
ATOM 610 N N . ARG B 1 2 ? 47.76600 -43.51300 -27.49200 1.000 109.05000 2 ARG B N 1
ATOM 611 C CA . ARG B 1 2 ? 48.22400 -44.76200 -26.89800 1.000 86.72000 2 ARG B CA 1
ATOM 612 C C . ARG B 1 2 ? 47.58400 -45.96100 -27.59200 1.000 77.36000 2 ARG B C 1
ATOM 613 O O . ARG B 1 2 ? 46.52000 -45.86700 -28.21300 1.000 70.72000 2 ARG B O 1
ATOM 621 N N . ASN B 1 3 ? 48.22400 -47.07900 -27.45900 1.000 72.94000 3 ASN B N 1
ATOM 622 C CA . ASN B 1 3 ? 47.61900 -48.17600 -28.19400 1.000 73.08000 3 ASN B CA 1
ATOM 623 C C . ASN B 1 3 ? 46.50900 -48.83300 -27.38400 1.000 67.07000 3 ASN B C 1
ATOM 624 O O . ASN B 1 3 ? 46.59500 -48.92500 -26.15300 1.000 58.43000 3 ASN B O 1
ATOM 629 N N . PRO B 1 4 ? 45.46700 -49.29800 -28.07100 1.000 60.92000 4 PRO B N 1
ATOM 630 C CA . PRO B 1 4 ? 44.39400 -50.00400 -27.37600 1.000 51.48000 4 PRO B CA 1
ATOM 631 C C . PRO B 1 4 ? 44.93200 -51.26000 -26.71300 1.000 49.88000 4 PRO B C 1
ATOM 632 O O . PRO B 1 4 ? 45.91900 -51.84600 -27.15900 1.000 53.11000 4 PRO B O 1
ATOM 636 N N . ILE B 1 5 ? 44.29000 -51.65300 -25.61100 1.000 46.15000 5 ILE B N 1
ATOM 637 C CA . ILE B 1 5 ? 44.60000 -52.90400 -24.93800 1.000 51.45000 5 ILE B CA 1
ATOM 638 C C . ILE B 1 5 ? 43.31300 -53.70100 -24.80700 1.000 54.98000 5 ILE B C 1
ATOM 639 O O . ILE B 1 5 ? 42.20300 -53.16700 -24.88300 1.000 51.65000 5 ILE B O 1
ATOM 644 N N . THR B 1 6 ? 43.47700 -55.00200 -24.62000 1.000 55.90000 6 THR B N 1
ATOM 645 C CA . THR B 1 6 ? 42.35600 -55.91000 -24.44100 1.000 54.32000 6 THR B CA 1
ATOM 646 C C . THR B 1 6 ? 42.35400 -56.38300 -23.00100 1.000 48.14000 6 THR B C 1
ATOM 647 O O . THR B 1 6 ? 43.39900 -56.76600 -22.47700 1.000 50.18000 6 THR B O 1
ATOM 651 N N . ILE B 1 7 ? 41.19400 -56.29000 -22.34600 1.000 40.43000 7 ILE B N 1
ATOM 652 C CA . ILE B 1 7 ? 41.04500 -56.71300 -20.96700 1.000 37.56000 7 ILE B CA 1
ATOM 653 C C . ILE B 1 7 ? 39.88500 -57.69000 -20.86500 1.000 43.51000 7 ILE B C 1
ATOM 654 O O . ILE B 1 7 ? 39.00900 -57.75500 -21.73100 1.000 42.84000 7 ILE B O 1
ATOM 659 N N . THR B 1 8 ? 39.88400 -58.45600 -19.77400 1.000 42.71000 8 THR B N 1
ATOM 660 C CA . THR B 1 8 ? 38.77100 -59.35300 -19.49500 1.000 44.53000 8 THR B CA 1
ATOM 661 C C . THR B 1 8 ? 38.04900 -58.86800 -18.24800 1.000 41.84000 8 THR B C 1
ATOM 662 O O . THR B 1 8 ? 38.55200 -59.04100 -17.12800 1.000 40.82000 8 THR B O 1
ATOM 666 N N . PRO B 1 9 ? 36.89000 -58.23800 -18.39300 1.000 44.02000 9 PRO B N 1
ATOM 667 C CA . PRO B 1 9 ? 36.18800 -57.70800 -17.21700 1.000 39.84000 9 PRO B CA 1
ATOM 668 C C . PRO B 1 9 ? 35.74000 -58.83500 -16.30500 1.000 41.00000 9 PRO B C 1
ATOM 669 O O . PRO B 1 9 ? 35.38500 -59.92300 -16.75900 1.000 41.84000 9 PRO B O 1
ATOM 673 N N . GLN B 1 10 ? 35.77500 -58.55700 -14.99900 1.000 43.02000 10 GLN B N 1
ATOM 674 C CA . GLN B 1 10 ? 35.23800 -59.43100 -13.96300 1.000 42.54000 10 GLN B CA 1
ATOM 675 C C . GLN B 1 10 ? 33.91000 -58.93300 -13.43300 1.000 43.56000 10 GLN B C 1
ATOM 676 O O . GLN B 1 10 ? 33.37800 -59.51100 -12.48600 1.000 45.20000 10 GLN B O 1
ATOM 682 N N . PHE B 1 11 ? 33.41400 -57.82100 -13.95600 1.000 42.49000 11 PHE B N 1
ATOM 683 C CA . PHE B 1 11 ? 32.15300 -57.24200 -13.52200 1.000 40.25000 11 PHE B CA 1
ATOM 684 C C . PHE B 1 11 ? 31.49100 -56.62700 -14.73300 1.000 40.99000 11 PHE B C 1
ATOM 685 O O . PHE B 1 11 ? 32.15800 -56.27600 -15.70900 1.000 46.42000 11 PHE B O 1
ATOM 693 N N . ASP B 1 12 ? 30.16800 -56.49900 -14.65800 1.000 42.07000 12 ASP B N 1
ATOM 694 C CA . ASP B 1 12 ? 29.42800 -55.95300 -15.78900 1.000 41.97000 12 ASP B CA 1
ATOM 695 C C . ASP B 1 12 ? 29.85800 -54.53000 -16.09600 1.000 40.39000 12 ASP B C 1
ATOM 696 O O . ASP B 1 12 ? 29.82500 -54.11400 -17.25400 1.000 39.74000 12 ASP B O 1
ATOM 701 N N . CYS B 1 13 ? 30.29600 -53.78000 -15.08700 1.000 36.79000 13 CYS B N 1
ATOM 702 C CA . CYS B 1 13 ? 30.74800 -52.41700 -15.32800 1.000 37.97000 13 CYS B CA 1
ATOM 703 C C . CYS B 1 13 ? 32.06900 -52.34100 -16.10400 1.000 37.55000 13 CYS B C 1
ATOM 704 O O . CYS B 1 13 ? 32.53400 -51.22900 -16.38400 1.000 37.39000 13 CYS B O 1
ATOM 707 N N . GLY B 1 14 ? 32.70500 -53.47000 -16.41900 1.000 39.61000 14 GLY B N 1
ATOM 708 C CA . GLY B 1 14 ? 33.95500 -53.48100 -17.14700 1.000 35.44000 14 GLY B CA 1
ATOM 709 C C . GLY B 1 14 ? 35.18600 -53.54400 -16.26600 1.000 41.23000 14 GLY B C 1
ATOM 710 O O . GLY B 1 14 ? 36.30000 -53.69900 -16.79200 1.000 36.11000 14 GLY B O 1
ATOM 711 N N . ALA B 1 15 ? 35.01500 -53.46400 -14.94100 1.000 37.12000 15 ALA B N 1
ATOM 712 C CA . ALA B 1 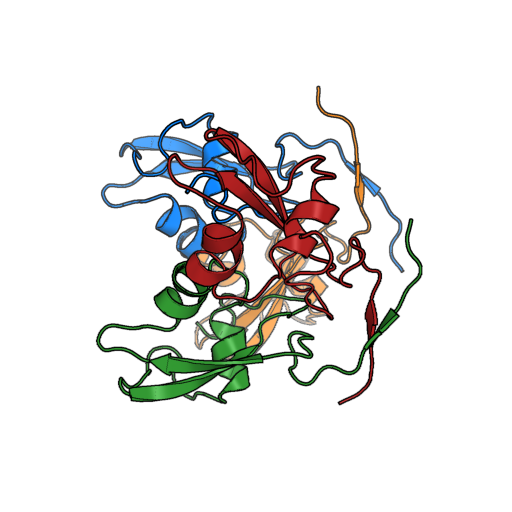15 ? 36.14600 -53.49400 -14.02400 1.000 39.84000 15 ALA B CA 1
ATOM 713 C C . ALA B 1 15 ? 36.87300 -54.84000 -14.06200 1.000 40.23000 15 ALA B C 1
ATOM 714 O O . ALA B 1 15 ? 36.27500 -55.90600 -14.23500 1.000 38.61000 15 ALA B O 1
ATOM 716 N N . THR B 1 16 ? 38.18900 -54.77600 -13.88100 1.000 34.50000 16 THR B N 1
ATOM 717 C CA . THR B 1 16 ? 39.00700 -55.96500 -13.72100 1.000 31.18000 16 THR B CA 1
ATOM 718 C C . THR B 1 16 ? 39.51400 -56.15300 -12.30900 1.000 35.42000 16 THR B C 1
ATOM 719 O O . THR B 1 16 ? 39.85300 -57.28200 -11.95000 1.000 39.88000 16 THR B O 1
ATOM 723 N N . ASN B 1 17 ? 39.53300 -55.09300 -11.50300 1.000 35.25000 17 ASN B N 1
ATOM 724 C CA . ASN B 1 17 ? 40.08400 -55.10800 -10.15700 1.000 34.55000 17 ASN B CA 1
ATOM 725 C C . ASN B 1 17 ? 39.00400 -54.73800 -9.14400 1.000 33.06000 17 ASN B C 1
ATOM 726 O O . ASN B 1 17 ? 38.03000 -54.05100 -9.46400 1.000 35.81000 17 ASN B O 1
ATOM 731 N N . SER B 1 18 ? 39.18800 -55.18400 -7.90500 1.000 35.69000 18 SER B N 1
ATOM 732 C CA . SER B 1 18 ? 38.21300 -54.91000 -6.86200 1.000 35.70000 18 SER B CA 1
ATOM 733 C C . SER B 1 18 ? 38.91200 -54.88400 -5.51300 1.000 41.50000 18 SER B C 1
ATOM 734 O O . SER B 1 18 ? 40.07400 -55.28400 -5.37700 1.000 41.83000 18 SER B O 1
ATOM 737 N N . GLN B 1 19 ? 38.19800 -54.35800 -4.52400 1.000 43.20000 19 GLN B N 1
ATOM 738 C CA . GLN B 1 19 ? 38.59200 -54.42900 -3.13000 1.000 39.43000 19 GLN B CA 1
ATOM 739 C C . GLN B 1 19 ? 37.42200 -54.97900 -2.32500 1.000 44.22000 19 GLN B C 1
ATOM 740 O O . GLN B 1 19 ? 36.26700 -54.91400 -2.74800 1.000 41.70000 19 GLN B O 1
ATOM 746 N N . GLN B 1 20 ? 37.73400 -55.52400 -1.15300 1.000 41.47000 20 GLN B N 1
ATOM 747 C CA . GLN B 1 20 ? 36.73700 -55.90300 -0.15900 1.000 42.80000 20 GLN B CA 1
ATOM 748 C C . GLN B 1 20 ? 36.58400 -54.75500 0.82800 1.000 46.88000 20 GLN B C 1
ATOM 749 O O . GLN B 1 20 ? 37.58500 -54.21700 1.32900 1.000 43.56000 20 GLN B O 1
ATOM 755 N N . TYR B 1 21 ? 35.35000 -54.30900 1.01600 1.000 45.72000 21 TYR B N 1
ATOM 756 C CA . TYR B 1 21 ? 35.03700 -53.26800 1.97900 1.000 39.91000 21 TYR B CA 1
ATOM 757 C C . TYR B 1 21 ? 34.00500 -53.81400 2.96600 1.000 47.17000 21 TYR B C 1
ATOM 758 O O . TYR B 1 21 ? 32.92600 -54.27400 2.56400 1.000 46.85000 21 TYR B O 1
ATOM 767 N N . VAL B 1 22 ? 34.31600 -53.76100 4.25100 1.000 44.40000 22 VAL B N 1
ATOM 768 C CA . VAL B 1 22 ? 33.43700 -54.29400 5.28900 1.000 50.55000 22 VAL B CA 1
ATOM 769 C C . VAL B 1 22 ? 32.56000 -53.15800 5.78200 1.000 56.11000 22 VAL B C 1
ATOM 770 O O . VAL B 1 22 ? 33.06900 -52.17600 6.33300 1.000 58.61000 22 VAL B O 1
ATOM 774 N N . ALA B 1 23 ? 31.24300 -53.28700 5.61300 1.000 55.75000 23 ALA B N 1
ATOM 775 C CA . ALA B 1 23 ? 30.33600 -52.19500 5.94700 1.000 48.87000 23 ALA B CA 1
ATOM 776 C C . ALA B 1 23 ? 30.39300 -51.86100 7.42900 1.000 52.06000 23 ALA B C 1
ATOM 777 O O . ALA B 1 23 ? 30.37300 -52.75200 8.28000 1.000 55.70000 23 ALA B O 1
ATOM 779 N N . ARG B 1 24 ? 30.47400 -50.57400 7.73800 1.000 52.62000 24 ARG B N 1
ATOM 780 C CA . ARG B 1 24 ? 30.35000 -50.13100 9.12000 1.000 56.28000 24 ARG B CA 1
ATOM 781 C C . ARG B 1 24 ? 28.88500 -49.79500 9.44100 1.000 61.86000 24 ARG B C 1
ATOM 782 O O . ARG B 1 24 ? 28.07200 -49.52300 8.55400 1.000 55.92000 24 ARG B O 1
ATOM 790 N N . SER B 1 25 ? 28.56000 -49.82000 10.73200 1.000 65.35000 25 SER B N 1
ATOM 791 C CA . SER B 1 25 ? 27.24600 -49.38700 11.18400 1.000 69.06000 25 SER B CA 1
ATOM 792 C C . SER B 1 25 ? 26.96700 -47.98200 10.65900 1.000 69.49000 25 SER B C 1
ATOM 793 O O . SER B 1 25 ? 27.80900 -47.08800 10.78300 1.000 66.06000 25 SER B O 1
ATOM 796 N N . GLY B 1 26 ? 25.80000 -47.79600 10.03300 1.000 61.57000 26 GLY B N 1
ATOM 797 C CA . GLY B 1 26 ? 25.46900 -46.52100 9.43800 1.000 60.89000 26 GLY B CA 1
ATOM 798 C C . GLY B 1 26 ? 25.83600 -46.38200 7.97800 1.000 62.95000 26 GLY B C 1
ATOM 799 O O . GLY B 1 26 ? 25.45000 -45.38400 7.35400 1.000 63.94000 26 GLY B O 1
ATOM 800 N N . ASP B 1 27 ? 26.59400 -47.33300 7.42300 1.000 57.14000 27 ASP B N 1
ATOM 801 C CA . ASP B 1 27 ? 26.99600 -47.27500 6.02600 1.000 55.13000 27 ASP B CA 1
ATOM 802 C C . ASP B 1 27 ? 25.79700 -47.48000 5.10500 1.000 60.96000 27 ASP B C 1
ATOM 803 O O . ASP B 1 27 ? 24.85900 -48.22200 5.41300 1.000 56.52000 27 ASP B O 1
ATOM 808 N N . THR B 1 28 ? 25.83200 -46.80100 3.96500 1.000 58.73000 28 THR B N 1
ATOM 809 C CA . THR B 1 28 ? 24.92600 -47.08200 2.87000 1.000 48.24000 28 THR B CA 1
ATOM 810 C C . THR B 1 28 ? 25.74700 -47.25600 1.61000 1.000 51.75000 28 THR B C 1
ATOM 811 O O . THR B 1 28 ? 26.92600 -46.89400 1.56000 1.000 59.39000 28 THR B O 1
ATOM 815 N N . LEU B 1 29 ? 25.11400 -47.82600 0.58600 1.000 53.25000 29 LEU B N 1
ATOM 816 C CA . LEU B 1 29 ? 25.75900 -47.87600 -0.71900 1.000 49.94000 29 LEU B CA 1
ATOM 817 C C . LEU B 1 29 ? 26.13600 -46.47700 -1.20100 1.000 44.76000 29 LEU B C 1
ATOM 818 O O . LEU B 1 29 ? 27.23700 -46.26800 -1.72200 1.000 45.81000 29 LEU B O 1
ATOM 823 N N . THR B 1 30 ? 25.26600 -45.49600 -0.98700 1.000 45.94000 30 THR B N 1
ATOM 824 C CA . THR B 1 30 ? 25.56200 -44.13700 -1.43100 1.000 50.25000 30 THR B CA 1
ATOM 825 C C . THR B 1 30 ? 26.82800 -43.59300 -0.77700 1.000 53.91000 30 THR B C 1
ATOM 826 O O . THR B 1 30 ? 27.73300 -43.10800 -1.46500 1.000 56.54000 30 THR B O 1
ATOM 830 N N . LYS B 1 31 ? 26.92600 -43.67900 0.54900 1.000 56.04000 31 LYS B N 1
ATOM 831 C CA . LYS B 1 31 ? 28.10900 -43.12600 1.19300 1.000 55.45000 31 LYS B CA 1
ATOM 832 C C . LYS B 1 31 ? 29.36000 -43.94300 0.85300 1.000 52.20000 31 LYS B C 1
ATOM 833 O O . LYS B 1 31 ? 30.45300 -43.37600 0.74400 1.000 52.97000 31 LYS B O 1
ATOM 839 N N . ILE B 1 32 ? 29.22700 -45.25500 0.63000 1.000 46.19000 32 ILE B N 1
ATOM 840 C CA . ILE B 1 32 ? 30.38700 -46.05600 0.24700 1.000 40.61000 32 ILE B CA 1
ATOM 841 C C . ILE B 1 32 ? 30.87100 -45.64000 -1.13500 1.000 43.03000 32 ILE B C 1
ATOM 842 O O . ILE B 1 32 ? 32.07000 -45.44200 -1.35800 1.000 45.98000 32 ILE B O 1
ATOM 847 N N . ALA B 1 33 ? 29.94500 -45.51600 -2.09000 1.000 46.62000 33 ALA B N 1
ATOM 848 C CA . ALA B 1 33 ? 30.32500 -45.17900 -3.45900 1.000 46.99000 33 ALA B CA 1
ATOM 849 C C . ALA B 1 33 ? 30.76000 -43.72200 -3.58200 1.000 44.84000 33 ALA B C 1
ATOM 850 O O . ALA B 1 33 ? 31.77700 -43.42600 -4.22500 1.000 47.57000 33 ALA B O 1
ATOM 852 N N . GLN B 1 34 ? 30.02300 -42.79800 -2.96600 1.000 42.05000 34 GLN B N 1
ATOM 853 C CA . GLN B 1 34 ? 30.25500 -41.38400 -3.23800 1.000 46.52000 34 GLN B CA 1
ATOM 854 C C . GLN B 1 34 ? 31.31200 -40.77900 -2.33000 1.000 52.39000 34 GLN B C 1
ATOM 855 O O . GLN B 1 34 ? 32.08600 -39.92900 -2.77500 1.000 58.50000 34 GLN B O 1
ATOM 861 N N . GLU B 1 35 ? 31.36700 -41.18600 -1.06400 1.000 50.21000 35 GLU B N 1
ATOM 862 C CA . GLU B 1 35 ? 32.32700 -40.60400 -0.13900 1.000 50.15000 35 GLU B CA 1
ATOM 863 C C . GLU B 1 35 ? 33.53400 -41.51200 0.03800 1.000 54.68000 35 GLU B C 1
ATOM 864 O O . GLU B 1 35 ? 34.66000 -41.10700 -0.26000 1.000 63.01000 35 GLU B O 1
ATOM 870 N N . ILE B 1 36 ? 33.32400 -42.73900 0.51600 1.000 48.11000 36 ILE B N 1
ATOM 871 C CA . ILE B 1 36 ? 34.46200 -43.60900 0.78100 1.000 46.37000 36 ILE B CA 1
ATOM 872 C C . ILE B 1 36 ? 35.25100 -43.85900 -0.49900 1.000 44.98000 36 ILE B C 1
ATOM 873 O O . ILE B 1 36 ? 36.47600 -43.72200 -0.51900 1.000 41.10000 36 ILE B O 1
ATOM 878 N N . TYR B 1 37 ? 34.56500 -44.15300 -1.60200 1.000 37.69000 37 TYR B N 1
ATOM 879 C CA . TYR B 1 37 ? 35.25200 -44.42400 -2.85400 1.000 35.97000 37 TYR B CA 1
ATOM 880 C C . TYR B 1 37 ? 35.22200 -43.23400 -3.80500 1.000 36.73000 37 TYR B C 1
ATOM 881 O O . TYR B 1 37 ? 35.57000 -43.38300 -4.97700 1.000 36.81000 37 TYR B O 1
ATOM 890 N N . HIS B 1 38 ? 34.82700 -42.05800 -3.32100 1.000 38.12000 38 HIS B N 1
ATOM 891 C CA . HIS B 1 38 ? 35.00700 -40.81000 -4.06200 1.000 40.59000 38 HIS B CA 1
ATOM 892 C C . HIS B 1 38 ? 34.43500 -40.89100 -5.47900 1.000 40.01000 38 HIS B C 1
ATOM 893 O O . HIS B 1 38 ? 35.03400 -40.41400 -6.44700 1.000 42.19000 38 HIS B O 1
ATOM 900 N N . ASP B 1 39 ? 33.29100 -41.55600 -5.61300 1.000 40.35000 39 ASP B N 1
ATOM 901 C CA . ASP B 1 39 ? 32.58900 -41.68400 -6.89000 1.000 43.94000 39 ASP B CA 1
ATOM 902 C C . ASP B 1 39 ? 33.36800 -42.44800 -7.95400 1.000 44.56000 39 ASP B C 1
ATOM 903 O O . ASP B 1 39 ? 33.08900 -42.26900 -9.14200 1.000 41.45000 39 ASP B O 1
ATOM 908 N N . VAL B 1 40 ? 34.36200 -43.27900 -7.60300 1.000 34.96000 40 VAL B N 1
ATOM 909 C CA . VAL B 1 40 ? 35.01500 -44.05700 -8.65700 1.000 34.96000 40 VAL B CA 1
ATOM 910 C C . VAL B 1 40 ? 34.25000 -45.32800 -8.98700 1.000 38.49000 40 VAL B C 1
ATOM 911 O O . VAL B 1 40 ? 34.69800 -46.10700 -9.83800 1.000 35.98000 40 VAL B O 1
ATOM 915 N N . VAL B 1 41 ? 33.10700 -45.56000 -8.33900 1.000 37.97000 41 VAL B N 1
ATOM 916 C CA . VAL B 1 41 ? 32.21700 -46.67300 -8.65100 1.000 35.19000 41 VAL B CA 1
ATOM 917 C C . VAL B 1 41 ? 30.78400 -46.20500 -8.41200 1.000 40.96000 41 VAL B C 1
ATOM 918 O O . VAL B 1 41 ? 30.53300 -45.31000 -7.59600 1.000 44.62000 41 VAL B O 1
ATOM 922 N N . GLY B 1 42 ? 29.83900 -46.78300 -9.15000 1.000 41.38000 42 GLY B N 1
ATOM 923 C CA . GLY B 1 42 ? 28.43200 -46.45900 -8.96600 1.000 37.09000 42 GLY B CA 1
ATOM 924 C C . GLY B 1 42 ? 27.77100 -47.30500 -7.88800 1.000 41.98000 42 GLY B C 1
ATOM 925 O O . GLY B 1 42 ? 28.15900 -48.45200 -7.64900 1.000 48.31000 42 GLY B O 1
ATOM 926 N N . VAL B 1 43 ? 26.76400 -46.70900 -7.22600 1.000 42.86000 43 VAL B N 1
ATOM 927 C CA . VAL B 1 43 ? 25.95100 -47.44100 -6.24800 1.000 39.33000 43 VAL B CA 1
ATOM 928 C C . VAL B 1 43 ? 25.47100 -48.75300 -6.84200 1.000 42.74000 43 VAL B C 1
ATOM 929 O O . VAL B 1 43 ? 25.54800 -49.81100 -6.20700 1.000 41.98000 43 VAL B O 1
ATOM 933 N N . CYS B 1 44 ? 24.99500 -48.71200 -8.08600 1.000 39.85000 44 CYS B N 1
ATOM 934 C CA . CYS B 1 44 ? 24.42500 -49.91600 -8.68600 1.000 47.58000 44 CYS B CA 1
ATOM 935 C C . CYS B 1 44 ? 25.48800 -50.88100 -9.19500 1.000 46.32000 44 CYS B C 1
ATOM 936 O O . CYS B 1 44 ? 25.22700 -52.08800 -9.26000 1.000 45.59000 44 CYS B O 1
ATOM 939 N N . ASP B 1 45 ? 26.69000 -50.39600 -9.51800 1.000 41.18000 45 ASP B N 1
ATOM 940 C CA . ASP B 1 45 ? 27.78600 -51.32500 -9.75600 1.000 42.65000 45 ASP B CA 1
ATOM 941 C C . ASP B 1 45 ? 28.08900 -52.14500 -8.50500 1.000 43.04000 45 ASP B C 1
ATOM 942 O O . ASP B 1 45 ? 28.33400 -53.35500 -8.59100 1.000 43.69000 45 ASP B O 1
ATOM 947 N N . ILE B 1 46 ? 28.09100 -51.50600 -7.33200 1.000 36.95000 46 ILE B N 1
ATOM 948 C CA . ILE B 1 46 ? 28.30600 -52.26900 -6.10500 1.000 41.00000 46 ILE B CA 1
ATOM 949 C C . ILE B 1 46 ? 27.18200 -53.27800 -5.90300 1.000 43.99000 46 ILE B C 1
ATOM 950 O O . ILE B 1 46 ? 27.43100 -54.44300 -5.57400 1.000 44.84000 46 ILE B O 1
ATOM 955 N N . ALA B 1 47 ? 25.93000 -52.85300 -6.10400 1.000 45.95000 47 ALA B N 1
ATOM 956 C CA . ALA B 1 47 ? 24.79700 -53.75600 -5.88700 1.000 50.48000 47 ALA B CA 1
ATOM 957 C C . ALA B 1 47 ? 24.87100 -54.95700 -6.81900 1.000 52.30000 47 ALA B C 1
ATOM 958 O O . ALA B 1 47 ? 24.62000 -56.09800 -6.40500 1.000 48.81000 47 ALA B O 1
ATOM 960 N N . ARG B 1 48 ? 25.21800 -54.72000 -8.08600 1.000 44.91000 48 ARG B N 1
ATOM 961 C CA . ARG B 1 48 ? 25.28700 -55.82200 -9.03100 1.000 45.29000 48 ARG B CA 1
ATOM 962 C C . ARG B 1 48 ? 26.45300 -56.74500 -8.73200 1.000 48.27000 48 ARG B C 1
ATOM 963 O O . ARG B 1 48 ? 26.31100 -57.97100 -8.81200 1.000 52.39000 48 ARG B O 1
ATOM 971 N N . ALA B 1 49 ? 27.59600 -56.16900 -8.33600 1.000 39.22000 49 ALA B N 1
ATOM 972 C CA . ALA B 1 49 ? 28.77500 -56.96600 -8.02100 1.000 44.22000 49 ALA B CA 1
ATOM 973 C C . ALA B 1 49 ? 28.52700 -57.91600 -6.86500 1.000 48.05000 49 ALA B C 1
ATOM 974 O O . ALA B 1 49 ? 29.19400 -58.95000 -6.75400 1.000 52.67000 49 ALA B O 1
ATOM 976 N N . ASN B 1 50 ? 27.59800 -57.57200 -5.98400 1.000 47.10000 50 ASN B N 1
ATOM 977 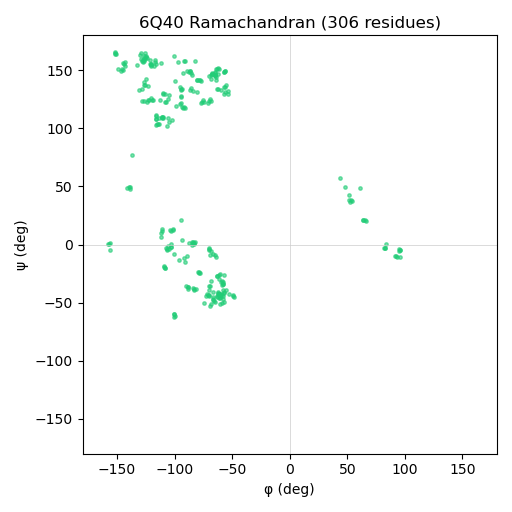C CA . ASN B 1 50 ? 27.32500 -58.37500 -4.80800 1.000 43.47000 50 ASN B CA 1
ATOM 978 C C . ASN B 1 50 ? 25.96900 -59.05500 -4.87000 1.000 51.82000 50 ASN B C 1
ATOM 979 O O . ASN B 1 50 ? 25.50800 -59.59500 -3.85700 1.000 58.59000 50 ASN B O 1
ATOM 984 N N . ASN B 1 51 ? 25.32400 -59.04000 -6.04000 1.000 54.96000 51 ASN B N 1
ATOM 985 C CA . ASN B 1 51 ? 24.02500 -59.67200 -6.25500 1.000 53.65000 51 ASN B CA 1
ATOM 986 C C . ASN B 1 51 ? 23.05500 -59.28500 -5.15000 1.000 50.54000 51 ASN B C 1
ATOM 987 O O . ASN B 1 51 ? 22.35200 -60.12100 -4.58700 1.000 50.63000 51 ASN B O 1
ATOM 992 N N . LEU B 1 52 ? 22.97500 -57.98500 -4.88200 1.000 50.37000 52 LEU B N 1
ATOM 993 C CA . LEU B 1 52 ? 22.12600 -57.51100 -3.80300 1.000 51.81000 52 LEU B CA 1
ATOM 994 C C . LEU B 1 52 ? 20.70000 -57.44600 -4.30200 1.000 59.21000 52 LEU B C 1
ATOM 995 O O . LEU B 1 52 ? 20.43300 -56.90300 -5.38000 1.000 60.35000 52 LEU B O 1
ATOM 1000 N N . ALA B 1 53 ? 19.78500 -58.00600 -3.51600 1.000 61.76000 53 ALA B N 1
ATOM 1001 C CA . ALA B 1 53 ? 18.38000 -57.90600 -3.86600 1.000 69.27000 53 ALA B CA 1
ATOM 1002 C C . ALA B 1 53 ? 17.91500 -56.46900 -3.73500 1.000 69.23000 53 ALA B C 1
ATOM 1003 O O . ALA B 1 53 ? 17.34900 -55.88600 -4.66700 1.000 68.43000 53 ALA B O 1
ATOM 1005 N N . ASP B 1 54 ? 18.19000 -55.87600 -2.59600 1.000 65.85000 54 ASP B N 1
ATOM 1006 C CA . ASP B 1 54 ? 17.73500 -54.53700 -2.27800 1.000 59.23000 54 ASP B CA 1
ATOM 1007 C C . ASP B 1 54 ? 18.95500 -53.65300 -2.11600 1.000 59.99000 54 ASP B C 1
ATOM 1008 O O . ASP B 1 54 ? 19.73000 -53.84800 -1.16200 1.000 51.17000 54 ASP B O 1
ATOM 1013 N N . PRO B 1 55 ? 19.19600 -52.69800 -3.01600 1.000 56.13000 55 PRO B N 1
ATOM 1014 C CA . PRO B 1 55 ? 20.35800 -51.81800 -2.84700 1.000 48.48000 55 PRO B CA 1
ATOM 1015 C C . PRO B 1 55 ? 20.26900 -50.92800 -1.61500 1.000 51.75000 55 PRO B C 1
ATOM 1016 O O . PRO B 1 55 ? 21.28100 -50.32900 -1.23000 1.000 58.71000 55 PRO B O 1
ATOM 1020 N N . ASN B 1 56 ? 19.12900 -50.88400 -0.94000 1.000 57.55000 56 ASN B N 1
ATOM 1021 C CA . ASN B 1 56 ? 18.98000 -50.08200 0.26400 1.000 60.69000 56 ASN B CA 1
ATOM 1022 C C . ASN B 1 56 ? 19.35800 -50.84700 1.52300 1.000 57.49000 56 ASN B C 1
ATOM 1023 O O . ASN B 1 56 ? 19.47400 -50.23800 2.59400 1.000 54.71000 56 ASN B O 1
ATOM 1028 N N . ARG B 1 57 ? 19.57100 -52.15400 1.40400 1.000 52.03000 57 ARG B N 1
ATOM 1029 C CA . ARG B 1 57 ? 19.78800 -53.05600 2.52600 1.000 61.00000 57 ARG B CA 1
ATOM 1030 C C . ARG B 1 57 ? 21.20200 -53.63300 2.43900 1.000 58.55000 57 ARG B C 1
ATOM 1031 O O . ARG B 1 57 ? 21.48300 -54.47300 1.57500 1.000 54.60000 57 ARG B O 1
ATOM 1039 N N . ILE B 1 58 ? 22.08400 -53.19000 3.33700 1.000 51.48000 58 ILE B N 1
ATOM 1040 C CA . ILE B 1 58 ? 23.40500 -53.78700 3.53200 1.000 50.44000 58 ILE B CA 1
ATOM 1041 C C . ILE B 1 58 ? 23.62000 -53.99000 5.03100 1.000 59.42000 58 ILE B C 1
ATOM 1042 O O . ILE B 1 58 ? 23.00600 -53.31600 5.86800 1.000 54.82000 58 ILE B O 1
ATOM 1047 N N . ASP B 1 59 ? 24.47800 -54.95600 5.36400 1.000 53.05000 59 ASP B N 1
ATOM 1048 C CA . ASP B 1 59 ? 24.64400 -55.43200 6.73200 1.000 55.91000 59 ASP B CA 1
ATOM 1049 C C . ASP B 1 59 ? 25.94200 -54.93600 7.34500 1.000 61.54000 59 ASP B C 1
ATOM 1050 O O . ASP B 1 59 ? 27.03200 -55.16400 6.79100 1.000 53.90000 59 ASP B O 1
ATOM 1055 N N . ALA B 1 60 ? 25.82300 -54.27800 8.49800 1.000 58.24000 60 ALA B N 1
ATOM 1056 C CA . ALA B 1 60 ? 27.00600 -53.85900 9.24100 1.000 61.63000 60 ALA B CA 1
ATOM 1057 C C . ALA B 1 60 ? 27.89100 -55.06300 9.54000 1.000 59.83000 60 ALA B C 1
ATOM 1058 O O . ALA B 1 60 ? 27.41600 -56.08500 10.04400 1.000 68.45000 60 ALA B O 1
ATOM 1060 N N . GLY B 1 61 ? 29.19000 -54.93400 9.25500 1.000 59.38000 61 GLY B N 1
ATOM 1061 C CA . GLY B 1 61 ? 30.10800 -56.04100 9.44200 1.000 63.09000 61 GLY B CA 1
ATOM 1062 C C . GLY B 1 61 ? 30.16800 -57.05000 8.31300 1.000 65.20000 61 GLY B C 1
ATOM 1063 O O . GLY B 1 61 ? 30.87500 -58.05700 8.44400 1.000 74.39000 61 GLY B O 1
ATOM 1064 N N . THR B 1 62 ? 29.40900 -56.86900 7.26100 1.000 59.10000 62 THR B N 1
ATOM 1065 C CA . THR B 1 62 ? 29.49400 -57.80100 6.14700 1.000 54.62000 62 THR B CA 1
ATOM 1066 C C . THR B 1 62 ? 30.45200 -57.25900 5.09400 1.000 55.42000 62 THR B C 1
ATOM 1067 O O . THR B 1 62 ? 30.43500 -56.04900 4.81800 1.000 48.24000 62 THR B O 1
ATOM 1071 N N . PRO B 1 63 ? 31.34500 -58.08100 4.54100 1.000 59.23000 63 PRO B N 1
ATOM 1072 C CA . PRO B 1 63 ? 32.24700 -57.59000 3.49300 1.000 52.81000 63 PRO B CA 1
ATOM 1073 C C . PRO B 1 63 ? 31.54200 -57.52800 2.15500 1.000 47.37000 63 PRO B C 1
ATOM 1074 O O . PRO B 1 63 ? 30.74600 -58.39900 1.81200 1.000 52.37000 63 PRO B O 1
ATOM 1078 N N . TYR B 1 64 ? 31.84400 -56.48200 1.39800 1.000 47.27000 64 TYR B N 1
ATOM 1079 C CA . TYR B 1 64 ? 31.28400 -56.30400 0.06800 1.000 44.57000 64 TYR B CA 1
ATOM 1080 C C . TYR B 1 64 ? 32.40300 -56.10000 -0.94400 1.000 44.55000 64 TYR B C 1
ATOM 1081 O O . TYR B 1 64 ? 33.40900 -55.44900 -0.65000 1.000 44.59000 64 TYR B O 1
ATOM 1090 N N . THR B 1 65 ? 32.24000 -56.71600 -2.11000 1.000 38.52000 65 THR B N 1
ATOM 1091 C CA . THR B 1 65 ? 33.16200 -56.55500 -3.22100 1.000 41.86000 65 THR B CA 1
ATOM 1092 C C . THR B 1 65 ? 32.94000 -55.20300 -3.89700 1.000 41.09000 65 THR B C 1
ATOM 1093 O O . THR B 1 65 ? 31.83500 -54.90600 -4.35600 1.000 41.94000 65 THR B O 1
ATOM 1097 N N . ILE B 1 66 ? 33.97800 -54.38500 -3.96200 1.000 37.30000 66 ILE B N 1
ATOM 1098 C CA . ILE B 1 66 ? 33.88700 -53.07800 -4.61300 1.000 33.90000 66 ILE B CA 1
ATOM 1099 C C . ILE B 1 66 ? 34.71500 -53.14100 -5.88400 1.000 36.22000 66 ILE B C 1
ATOM 1100 O O . ILE B 1 66 ? 35.96300 -53.15600 -5.81800 1.000 38.84000 66 ILE B O 1
ATOM 1105 N N . PRO B 1 67 ? 34.09500 -53.15300 -7.06700 1.000 37.53000 67 PRO B N 1
ATOM 1106 C CA . PRO B 1 67 ? 34.86500 -53.03900 -8.32000 1.000 30.47000 67 PRO B CA 1
ATOM 1107 C C . PRO B 1 67 ? 35.46100 -51.64500 -8.41600 1.000 34.62000 67 PRO B C 1
ATOM 1108 O O . PRO B 1 67 ? 34.74100 -50.65500 -8.33000 1.000 31.65000 67 PRO B O 1
ATOM 1112 N N . ILE B 1 68 ? 36.78100 -51.55100 -8.56700 1.000 35.87000 68 ILE B N 1
ATOM 1113 C CA . ILE B 1 68 ? 37.41900 -50.25200 -8.38500 1.000 35.38000 68 ILE B CA 1
ATOM 1114 C C . ILE B 1 68 ? 37.86200 -49.61900 -9.67700 1.000 30.52000 68 ILE B C 1
ATOM 1115 O O . ILE B 1 68 ? 38.27100 -48.45900 -9.65400 1.000 29.69000 68 ILE B O 1
ATOM 1120 N N . ASN B 1 69 ? 37.72900 -50.29500 -10.81800 1.000 30.61000 69 ASN B N 1
ATOM 1121 C CA . ASN B 1 69 ? 38.16900 -49.68600 -12.06600 1.000 32.92000 69 ASN B CA 1
ATOM 1122 C C . ASN B 1 69 ? 37.16500 -49.96700 -13.18600 1.000 37.89000 69 ASN B C 1
ATOM 1123 O O . ASN B 1 69 ? 37.51900 -50.36700 -14.29700 1.000 32.77000 69 ASN B O 1
ATOM 1128 N N . CYS B 1 70 ? 35.88600 -49.71700 -12.89900 1.000 32.58000 70 CYS B N 1
ATOM 1129 C CA . CYS B 1 70 ? 34.84700 -49.85900 -13.91100 1.000 31.98000 70 CYS B CA 1
ATOM 1130 C C . CYS B 1 70 ? 35.14100 -48.97900 -15.11900 1.000 37.92000 70 CYS B C 1
ATOM 1131 O O . CYS B 1 70 ? 35.69200 -47.88300 -14.99600 1.000 39.93000 70 CYS B O 1
ATOM 1134 N N . GLN B 1 71 ? 34.71000 -49.45200 -16.29300 1.000 35.14000 71 GLN B N 1
ATOM 1135 C CA . GLN B 1 71 ? 34.74300 -48.62300 -17.48600 1.000 35.86000 71 GLN B CA 1
ATOM 1136 C C . GLN B 1 71 ? 33.54700 -47.68100 -17.53500 1.000 37.39000 71 GLN B C 1
ATOM 1137 O O . GLN B 1 71 ? 33.68000 -46.53900 -17.98700 1.000 38.59000 71 GLN B O 1
ATOM 1143 N N . THR B 1 72 ? 32.37800 -48.15900 -17.10700 1.000 37.67000 72 THR B N 1
ATOM 1144 C CA . THR B 1 72 ? 31.14000 -47.39000 -17.01000 1.000 39.38000 72 THR B CA 1
ATOM 1145 C C . THR B 1 72 ? 30.65800 -47.39200 -15.56400 1.000 42.60000 72 THR B C 1
ATOM 1146 O O . THR B 1 72 ? 30.94600 -48.31300 -14.78700 1.000 43.44000 72 THR B O 1
ATOM 1150 N N . TYR B 1 73 ? 29.87600 -46.37800 -15.20900 1.000 39.24000 73 TYR B N 1
ATOM 1151 C CA . TYR B 1 73 ? 29.41500 -46.20800 -13.83500 1.000 45.01000 73 TYR B CA 1
ATOM 1152 C C . TYR B 1 73 ? 27.89900 -46.15900 -13.82600 1.000 48.05000 73 TYR B C 1
ATOM 1153 O O . TYR B 1 73 ? 27.30000 -45.35900 -14.55500 1.000 44.74000 73 TYR B O 1
ATOM 1162 N N . ASP B 1 74 ? 27.28700 -47.04800 -13.03800 1.000 44.50000 74 ASP B N 1
ATOM 1163 C CA . ASP B 1 74 ? 25.82800 -47.14000 -12.90100 1.000 43.47000 74 ASP B CA 1
ATOM 1164 C C . ASP B 1 74 ? 25.45800 -46.56800 -11.53200 1.000 44.95000 74 ASP B C 1
ATOM 1165 O O . ASP B 1 74 ? 25.63200 -47.22400 -10.49900 1.000 43.26000 74 ASP B O 1
ATOM 1170 N N . ARG B 1 75 ? 24.96200 -45.34000 -11.51900 1.000 51.00000 75 ARG B N 1
ATOM 1171 C CA . ARG B 1 75 ? 24.62300 -44.69200 -10.25900 1.000 49.23000 75 ARG B CA 1
ATOM 1172 C C . ARG B 1 75 ? 23.18400 -44.91200 -9.82200 1.000 52.49000 75 ARG B C 1
ATOM 1173 O O . ARG B 1 75 ? 22.88700 -44.69100 -8.64000 1.000 54.99000 75 ARG B O 1
ATOM 1181 N N . ASN B 1 76 ? 22.29100 -45.37300 -10.70900 1.000 52.85000 76 ASN B N 1
ATOM 1182 C CA . ASN B 1 76 ? 20.87400 -45.35900 -10.33000 1.000 60.01000 76 ASN B CA 1
ATOM 1183 C C . ASN B 1 76 ? 19.91800 -46.33100 -11.03300 1.000 56.35000 76 ASN B C 1
ATOM 1184 O O . ASN B 1 76 ? 18.71400 -46.29400 -10.75200 1.000 57.07000 76 ASN B O 1
ATOM 1189 N N . SER B 1 77 ? 20.39300 -47.17600 -11.95700 1.000 54.19000 77 SER B N 1
ATOM 1190 C CA . SER B 1 77 ? 19.46200 -48.07600 -12.64500 1.000 56.31000 77 SER B CA 1
ATOM 1191 C C . SER B 1 77 ? 18.71700 -48.98600 -11.66900 1.000 51.30000 77 SER B C 1
ATOM 1192 O O . SER B 1 77 ? 17.59300 -49.40200 -11.95200 1.000 53.54000 77 SER B O 1
ATOM 1195 N N . CYS B 1 78 ? 19.35200 -49.35600 -10.55700 1.000 49.23000 78 CYS B N 1
ATOM 1196 C CA . CYS B 1 78 ? 18.79600 -50.25900 -9.55800 1.000 49.46000 78 CYS B CA 1
ATOM 1197 C C . CYS B 1 78 ? 17.95000 -49.55800 -8.48600 1.000 50.78000 78 CYS B C 1
ATOM 1198 O O . CYS B 1 78 ? 17.45000 -50.23100 -7.57800 1.000 51.30000 78 CYS B O 1
ATOM 1201 N N . LEU B 1 79 ? 17.77300 -48.24000 -8.57300 1.000 51.66000 79 LEU B N 1
ATOM 1202 C CA . LEU B 1 79 ? 17.01600 -47.48100 -7.57900 1.000 58.60000 79 LEU B CA 1
ATOM 1203 C C . LEU B 1 79 ? 15.62700 -47.10900 -8.08800 1.000 56.33000 79 LEU B C 1
ATOM 1204 O O . LEU B 1 79 ? 15.11800 -47.77400 -8.98900 1.000 67.64000 79 LEU B O 1
ATOM 1209 N N . ALA C 1 1 ? 55.83200 -67.03300 -24.14500 1.000 84.75000 1 ALA C N 1
ATOM 1210 C CA . ALA C 1 1 ? 55.06400 -67.17400 -22.90600 1.000 82.89000 1 ALA C CA 1
ATOM 1211 C C . ALA C 1 1 ? 55.59800 -68.34800 -22.06200 1.000 77.47000 1 ALA C C 1
ATOM 1212 O O . ALA C 1 1 ? 56.45000 -69.12900 -22.51900 1.000 84.98000 1 ALA C O 1
ATOM 1214 N N . ARG C 1 2 ? 55.10800 -68.45300 -20.82700 1.000 153.66000 2 ARG C N 1
ATOM 1215 C CA . ARG C 1 2 ? 55.55700 -69.46700 -19.88600 1.000 126.62000 2 ARG C CA 1
ATOM 1216 C C . ARG C 1 2 ? 54.39200 -70.37200 -19.51300 1.000 120.62000 2 ARG C C 1
ATOM 1217 O O . ARG C 1 2 ? 53.23000 -69.96500 -19.55600 1.000 118.74000 2 ARG C O 1
ATOM 1225 N N . ASN C 1 3 ? 54.70900 -71.59500 -19.13600 1.000 122.15000 3 ASN C N 1
ATOM 1226 C CA . ASN C 1 3 ? 53.62100 -72.51000 -18.81400 1.000 124.27000 3 ASN C CA 1
ATOM 1227 C C . ASN C 1 3 ? 53.23000 -72.41100 -17.34700 1.000 115.81000 3 ASN C C 1
ATOM 1228 O O . ASN C 1 3 ? 54.07900 -72.14700 -16.48900 1.000 109.13000 3 ASN C O 1
ATOM 1233 N N . PRO C 1 4 ? 51.94200 -72.65600 -17.05700 1.000 115.48000 4 PRO C N 1
ATOM 1234 C CA . PRO C 1 4 ? 51.47100 -72.57200 -15.67800 1.000 108.92000 4 PRO C CA 1
ATOM 1235 C C . PRO C 1 4 ? 52.11600 -73.55500 -14.72600 1.000 112.48000 4 PRO C C 1
ATOM 1236 O O . PRO C 1 4 ? 52.61700 -74.63600 -15.09700 1.000 122.32000 4 PRO C O 1
ATOM 1240 N N . ILE C 1 5 ? 52.12700 -73.07600 -13.49400 1.000 110.35000 5 ILE C N 1
ATOM 1241 C CA . ILE C 1 5 ? 52.66600 -73.72300 -12.32500 1.000 107.72000 5 ILE C CA 1
ATOM 1242 C C . ILE C 1 5 ? 51.58600 -73.80000 -11.26800 1.000 108.84000 5 ILE C C 1
ATOM 1243 O O . ILE C 1 5 ? 50.66300 -72.97200 -11.19200 1.000 110.29000 5 ILE C O 1
ATOM 1248 N N . THR C 1 6 ? 51.61200 -74.92500 -10.55800 1.000 109.47000 6 THR C N 1
ATOM 1249 C CA . THR C 1 6 ? 50.67500 -75.17500 -9.47100 1.000 105.10000 6 THR C CA 1
ATOM 1250 C C . THR C 1 6 ? 51.41500 -74.99500 -8.15500 1.000 102.78000 6 THR C C 1
ATOM 1251 O O . THR C 1 6 ? 52.46200 -75.60300 -7.93900 1.000 108.85000 6 THR C O 1
ATOM 1255 N N . ILE C 1 7 ? 50.85200 -74.18100 -7.26500 1.000 91.02000 7 ILE C N 1
ATOM 1256 C CA . ILE C 1 7 ? 51.46700 -73.91300 -5.97000 1.000 87.41000 7 ILE C CA 1
ATOM 1257 C C . ILE C 1 7 ? 50.46500 -74.22700 -4.86600 1.000 89.77000 7 ILE C C 1
ATOM 1258 O O . ILE C 1 7 ? 49.26400 -74.34400 -5.10200 1.000 92.52000 7 ILE C O 1
ATOM 1263 N N . THR C 1 8 ? 50.98200 -74.41200 -3.65600 1.000 86.36000 8 THR C N 1
ATOM 1264 C CA . THR C 1 8 ? 50.11100 -74.63100 -2.51200 1.000 88.28000 8 THR C CA 1
ATOM 1265 C C . THR C 1 8 ? 50.29800 -73.47800 -1.54400 1.000 80.66000 8 THR C C 1
ATOM 1266 O O . THR C 1 8 ? 51.30900 -73.43100 -0.82700 1.000 78.64000 8 THR C O 1
ATOM 1270 N N . PRO C 1 9 ? 49.37500 -72.51800 -1.50200 1.000 78.11000 9 PRO C N 1
ATOM 1271 C CA . PRO C 1 9 ? 49.57100 -71.34100 -0.64700 1.000 73.36000 9 PRO C CA 1
ATOM 1272 C C . PRO C 1 9 ? 49.52100 -71.70800 0.82900 1.000 76.78000 9 PRO C C 1
ATOM 1273 O O . PRO C 1 9 ? 48.80900 -72.63000 1.24200 1.000 84.46000 9 PRO C O 1
ATOM 1277 N N . GLN C 1 10 ? 50.31400 -70.97700 1.61600 1.000 70.96000 10 GLN C N 1
ATOM 1278 C CA . GLN C 1 10 ? 50.29800 -71.03300 3.07300 1.000 75.79000 10 GLN C CA 1
ATOM 1279 C C . GLN C 1 10 ? 49.57700 -69.83900 3.69200 1.000 76.73000 10 GLN C C 1
ATOM 1280 O O . GLN C 1 10 ? 49.43500 -69.77900 4.91800 1.000 78.92000 10 GLN C O 1
ATOM 1286 N N . PHE C 1 11 ? 49.11200 -68.89800 2.86800 1.000 70.41000 11 PHE C N 1
ATOM 1287 C CA . PHE C 1 11 ? 48.39200 -67.71400 3.30800 1.000 59.66000 11 PHE C CA 1
ATOM 1288 C C . PHE C 1 11 ? 47.30300 -67.42200 2.28700 1.000 63.06000 11 PHE C C 1
ATOM 1289 O O . PHE C 1 11 ? 47.43100 -67.77700 1.11100 1.000 69.60000 11 PHE C O 1
ATOM 1297 N N . ASP C 1 12 ? 46.22700 -66.77000 2.74000 1.000 58.15000 12 ASP C N 1
ATOM 1298 C CA . ASP C 1 12 ? 45.12100 -66.48300 1.82400 1.000 69.17000 12 ASP C CA 1
ATOM 1299 C C . ASP C 1 12 ? 45.52100 -65.55800 0.67900 1.000 67.20000 12 ASP C C 1
ATOM 1300 O O . ASP C 1 12 ? 44.91400 -65.63700 -0.39500 1.000 69.06000 12 ASP C O 1
ATOM 1305 N N . CYS C 1 13 ? 46.53000 -64.70100 0.86800 1.000 59.25000 13 CYS C N 1
ATOM 1306 C CA . CYS C 1 13 ? 46.98800 -63.85000 -0.22400 1.000 54.63000 13 CYS C CA 1
ATOM 1307 C C . CYS C 1 13 ? 47.67200 -64.63300 -1.33900 1.000 56.13000 13 CYS C C 1
ATOM 1308 O O . CYS C 1 13 ? 47.99100 -64.04100 -2.37600 1.000 52.94000 13 CYS C O 1
ATOM 1311 N N . GLY C 1 14 ? 47.88000 -65.95100 -1.16700 1.000 56.86000 14 GLY C N 1
ATOM 1312 C CA . GLY C 1 14 ? 48.55800 -66.78300 -2.14300 1.000 56.18000 14 GLY C CA 1
ATOM 1313 C C . GLY C 1 14 ? 50.04500 -67.00000 -1.90000 1.000 59.43000 14 GLY C C 1
ATOM 1314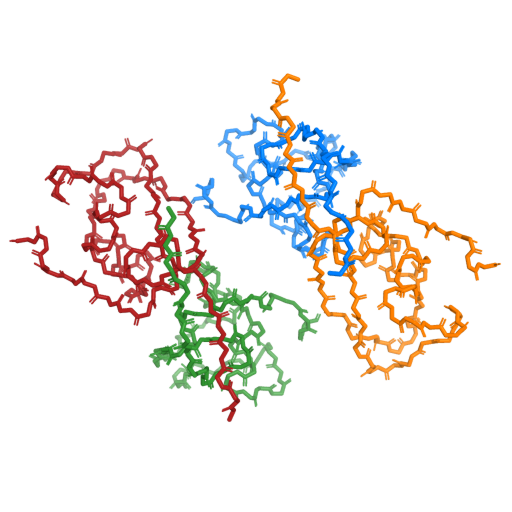 O O . GLY C 1 14 ? 50.67400 -67.75600 -2.65100 1.000 61.48000 14 GLY C O 1
ATOM 1315 N N . ALA C 1 15 ? 50.63400 -66.35800 -0.89900 1.000 56.02000 15 ALA C N 1
ATOM 1316 C CA . ALA C 1 15 ? 52.05800 -66.54900 -0.67400 1.000 52.83000 15 ALA C CA 1
ATOM 1317 C C . ALA C 1 15 ? 52.36100 -67.98400 -0.26600 1.000 61.04000 15 ALA C C 1
ATOM 1318 O O . ALA C 1 15 ? 51.57500 -68.64700 0.41600 1.000 57.18000 15 ALA C O 1
ATOM 1320 N N . THR C 1 16 ? 53.53000 -68.45900 -0.69700 1.000 69.81000 16 THR C N 1
ATOM 1321 C CA . THR C 1 16 ? 54.07600 -69.73000 -0.24800 1.000 70.91000 16 THR C CA 1
ATOM 1322 C C . THR C 1 16 ? 55.26300 -69.55700 0.67900 1.000 69.83000 16 THR C C 1
ATOM 1323 O O . THR C 1 16 ? 55.59200 -70.48900 1.41900 1.000 75.85000 16 THR C O 1
ATOM 1327 N N . ASN C 1 17 ? 55.90400 -68.39200 0.65100 1.000 57.92000 17 ASN C N 1
ATOM 1328 C CA . ASN C 1 17 ? 57.10800 -68.11400 1.41000 1.000 57.03000 17 ASN C CA 1
ATOM 1329 C C . ASN C 1 17 ? 56.85800 -66.93600 2.33500 1.000 62.21000 17 ASN C C 1
ATOM 1330 O O . ASN C 1 17 ? 56.00800 -66.08100 2.06400 1.000 69.62000 17 ASN C O 1
ATOM 1335 N N . SER C 1 18 ? 57.61600 -66.88700 3.42400 1.000 61.57000 18 SER C N 1
ATOM 1336 C CA . SER C 1 18 ? 57.46600 -65.81000 4.38500 1.000 55.99000 18 SER C CA 1
ATOM 1337 C C . SER C 1 18 ? 58.78700 -65.57100 5.09800 1.000 55.30000 18 SER C C 1
ATOM 1338 O O . SER C 1 18 ? 59.69300 -66.40900 5.06700 1.000 57.84000 18 SER C O 1
ATOM 1341 N N . GLN C 1 19 ? 58.86900 -64.42400 5.76900 1.000 52.46000 19 GLN C N 1
ATOM 1342 C CA . GLN C 1 19 ? 59.95800 -64.11100 6.68100 1.000 53.98000 19 GLN C CA 1
ATOM 1343 C C . GLN C 1 19 ? 59.38300 -63.82700 8.05800 1.000 54.31000 19 GLN C C 1
ATOM 1344 O O . GLN C 1 19 ? 58.19200 -63.54800 8.21900 1.000 53.09000 19 GLN C O 1
ATOM 1350 N N . GLN C 1 20 ? 60.24200 -63.96800 9.05600 1.000 57.18000 20 GLN C N 1
ATOM 1351 C CA . GLN C 1 20 ? 59.96100 -63.53200 10.41200 1.000 58.55000 20 GLN C CA 1
ATOM 1352 C C . GLN C 1 20 ? 60.55900 -62.13800 10.58700 1.000 57.73000 20 GLN C C 1
ATOM 1353 O O . GLN C 1 20 ? 61.77700 -61.96000 10.46300 1.000 58.86000 20 GLN C O 1
ATOM 1359 N N . TYR C 1 2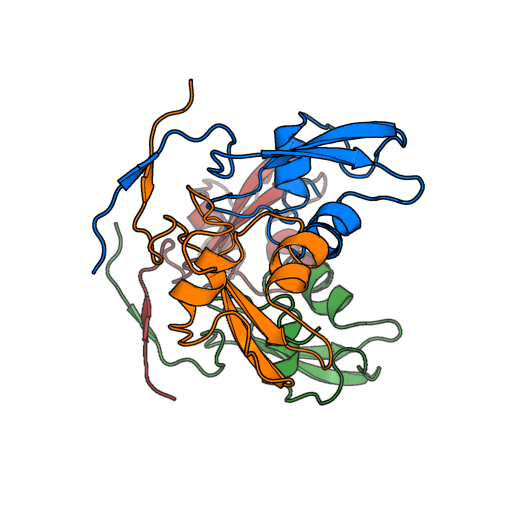1 ? 59.71900 -61.15900 10.91400 1.000 55.03000 21 TYR C N 1
ATOM 1360 C CA . TYR C 1 21 ? 60.18500 -59.78900 11.10600 1.000 50.54000 21 TYR C CA 1
ATOM 1361 C C . TYR C 1 21 ? 59.90400 -59.35700 12.54100 1.000 57.60000 21 TYR C C 1
ATOM 1362 O O . TYR C 1 21 ? 58.75200 -59.38500 12.98800 1.000 62.47000 21 TYR C O 1
ATOM 1371 N N . VAL C 1 22 ? 60.94600 -58.92700 13.25200 1.000 61.83000 22 VAL C N 1
ATOM 1372 C CA . VAL C 1 22 ? 60.80700 -58.48300 14.63800 1.000 62.09000 22 VAL C CA 1
ATOM 1373 C C . VAL C 1 22 ? 60.55000 -56.98100 14.63400 1.000 65.42000 22 VAL C C 1
ATOM 1374 O O . VAL C 1 22 ? 61.41100 -56.19300 14.22000 1.000 65.38000 22 VAL C O 1
ATOM 1378 N N . ALA C 1 23 ? 59.38300 -56.58200 15.13000 1.000 63.05000 23 ALA C N 1
ATOM 1379 C CA . ALA C 1 23 ? 59.00800 -55.17900 15.09200 1.000 61.20000 23 ALA C CA 1
ATOM 1380 C C . ALA C 1 23 ? 59.97500 -54.34800 15.91700 1.000 61.93000 23 ALA C C 1
ATOM 1381 O O . ALA C 1 23 ? 60.33600 -54.72100 17.03300 1.000 63.51000 23 ALA C O 1
ATOM 1383 N N . ARG C 1 24 ? 60.40900 -53.23300 15.35400 1.000 65.07000 24 ARG C N 1
ATOM 1384 C CA . ARG C 1 24 ? 61.26900 -52.28700 16.04400 1.000 68.43000 24 ARG C CA 1
ATOM 1385 C C . ARG C 1 24 ? 60.39900 -51.17200 16.61300 1.000 64.07000 24 ARG C C 1
ATOM 1386 O O . ARG C 1 24 ? 59.28000 -50.93900 16.14900 1.000 66.21000 24 ARG C O 1
ATOM 1394 N N . SER C 1 25 ? 60.91800 -50.49900 17.63700 1.000 66.80000 25 SER C N 1
ATOM 1395 C CA . SER C 1 25 ? 60.21600 -49.37100 18.24000 1.000 69.29000 25 SER C CA 1
ATOM 1396 C C . SER C 1 25 ? 59.84700 -48.33400 17.18400 1.000 68.57000 25 SER C C 1
ATOM 1397 O O . SER C 1 25 ? 60.66500 -47.97700 16.32700 1.000 63.35000 25 SER C O 1
ATOM 1400 N N . GLY C 1 26 ? 58.59500 -47.88600 17.21700 1.000 66.82000 26 GLY C N 1
ATOM 1401 C CA . GLY C 1 26 ? 58.09400 -46.95100 16.23300 1.000 63.61000 26 GLY C CA 1
ATOM 1402 C C . GLY C 1 26 ? 57.45500 -47.58600 15.01300 1.000 63.88000 26 GLY C C 1
ATOM 1403 O O . GLY C 1 26 ? 56.86400 -46.86200 14.19500 1.000 62.63000 26 GLY C O 1
ATOM 1404 N N . ASP C 1 27 ? 57.58200 -48.90200 14.84400 1.000 58.27000 27 ASP C N 1
ATOM 1405 C CA . ASP C 1 27 ? 57.02000 -49.56400 13.67700 1.000 56.20000 27 ASP C CA 1
ATOM 1406 C C . ASP C 1 27 ? 55.49400 -49.59600 13.72700 1.000 58.190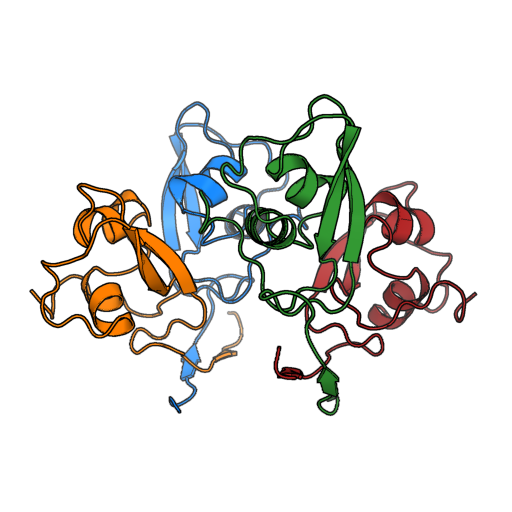00 27 ASP C C 1
ATOM 1407 O O . ASP C 1 27 ? 54.87700 -49.75800 14.78200 1.000 62.91000 27 ASP C O 1
ATOM 1412 N N . THR C 1 28 ? 54.89800 -49.47300 12.55100 1.000 54.82000 28 THR C N 1
ATOM 1413 C CA . THR C 1 28 ? 53.48800 -49.71800 12.33100 1.000 53.98000 28 THR C CA 1
ATOM 1414 C C . THR C 1 28 ? 53.38800 -50.72400 11.20000 1.000 52.41000 28 THR C C 1
ATOM 1415 O O . THR C 1 28 ? 54.36300 -50.97600 10.48600 1.000 50.45000 28 THR C O 1
ATOM 1419 N N . LEU C 1 29 ? 52.20700 -51.31900 11.05100 1.000 50.35000 29 LEU C N 1
ATOM 1420 C CA . LEU C 1 29 ? 51.96900 -52.17500 9.89300 1.000 45.24000 29 LEU C CA 1
ATOM 1421 C C . LEU C 1 29 ? 52.18700 -51.41400 8.59500 1.000 37.75000 29 LEU C C 1
ATOM 1422 O O . LEU C 1 29 ? 52.73100 -51.95900 7.62900 1.000 42.70000 29 LEU C O 1
ATOM 1427 N N . THR C 1 30 ? 51.77100 -50.14800 8.55300 1.000 40.85000 30 THR C N 1
ATOM 1428 C CA . THR C 1 30 ? 51.99300 -49.33600 7.36200 1.000 41.15000 30 THR C CA 1
ATOM 1429 C C . THR C 1 30 ? 53.47700 -49.23800 7.04900 1.000 41.63000 30 THR C C 1
ATOM 1430 O O . THR C 1 30 ? 53.90400 -49.50000 5.92000 1.000 40.84000 30 THR C O 1
ATOM 1434 N N . LYS C 1 31 ? 54.28900 -48.88800 8.05200 1.000 40.24000 31 LYS C N 1
ATOM 1435 C CA . LYS C 1 31 ? 55.72300 -48.77900 7.81100 1.000 44.58000 31 LYS C CA 1
ATOM 1436 C C . LYS C 1 31 ? 56.30800 -50.12600 7.39800 1.000 42.38000 31 LYS C C 1
ATOM 1437 O O . LYS C 1 31 ? 57.13100 -50.19800 6.47900 1.000 37.26000 31 LYS C O 1
ATOM 1443 N N . ILE C 1 32 ? 55.87200 -51.21400 8.03700 1.000 37.14000 32 ILE C N 1
ATOM 1444 C CA . ILE C 1 32 ? 56.45900 -52.50700 7.71600 1.000 38.62000 32 ILE C CA 1
ATOM 1445 C C . ILE C 1 32 ? 56.11700 -52.90800 6.28700 1.000 42.23000 32 ILE C C 1
ATOM 1446 O O . ILE C 1 32 ? 57.00700 -53.23800 5.48600 1.000 41.30000 32 ILE C O 1
ATOM 1451 N N . ALA C 1 33 ? 54.83500 -52.81500 5.92000 1.000 32.81000 33 ALA C N 1
ATOM 1452 C CA . ALA C 1 33 ? 54.44900 -53.24700 4.58300 1.000 37.15000 33 ALA C CA 1
ATOM 1453 C C . ALA C 1 33 ? 54.97800 -52.29500 3.51500 1.000 39.71000 33 ALA C C 1
ATOM 1454 O O . ALA C 1 33 ? 55.50000 -52.74100 2.48700 1.000 41.28000 33 ALA C O 1
ATOM 1456 N N . GLN C 1 34 ? 54.87700 -50.98200 3.74400 1.000 42.80000 34 GLN C N 1
ATOM 1457 C CA . GLN C 1 34 ? 55.12500 -50.03200 2.66300 1.000 42.61000 34 GLN C CA 1
ATOM 1458 C C . GLN C 1 34 ? 56.58500 -49.64200 2.54500 1.000 45.69000 34 GLN C C 1
ATOM 1459 O O . GLN C 1 34 ? 57.06700 -49.44200 1.43400 1.000 41.38000 34 GLN C O 1
ATOM 1465 N N . GLU C 1 35 ? 57.30300 -49.51100 3.65900 1.000 40.52000 35 GLU C N 1
ATOM 1466 C CA . GLU C 1 35 ? 58.68500 -49.05900 3.60100 1.000 37.46000 35 GLU C CA 1
ATOM 1467 C C . GLU C 1 35 ? 59.66900 -50.21300 3.71600 1.000 39.68000 35 GLU C C 1
ATOM 1468 O O . GLU C 1 35 ? 60.43600 -50.47400 2.78700 1.000 42.70000 35 GLU C O 1
ATOM 1474 N N . ILE C 1 36 ? 59.64300 -50.92000 4.84300 1.000 36.08000 36 ILE C N 1
ATOM 1475 C CA . ILE C 1 36 ? 60.60200 -51.99200 5.07600 1.000 38.81000 36 ILE C CA 1
ATOM 1476 C C . ILE C 1 36 ? 60.50000 -53.05400 3.98500 1.000 45.17000 36 ILE C C 1
ATOM 1477 O O . ILE C 1 36 ? 61.52400 -53.55300 3.49000 1.000 38.06000 36 ILE C O 1
ATOM 1482 N N . TYR C 1 37 ? 59.27200 -53.42700 3.60500 1.000 30.29000 37 TYR C N 1
ATOM 1483 C CA . TYR C 1 37 ? 59.03400 -54.45000 2.58900 1.000 38.30000 37 TYR C CA 1
ATOM 1484 C C . TYR C 1 37 ? 58.62500 -53.86900 1.23400 1.000 38.74000 37 TYR C C 1
ATOM 1485 O O . TYR C 1 37 ? 58.21100 -54.61900 0.34800 1.000 36.48000 37 TYR C O 1
ATOM 1494 N N . HIS C 1 38 ? 58.75500 -52.55500 1.06200 1.000 36.87000 38 HIS C N 1
ATOM 1495 C CA . HIS C 1 38 ? 58.71300 -51.90900 -0.24700 1.000 36.13000 38 HIS C CA 1
ATOM 1496 C C . HIS C 1 38 ? 57.44900 -52.27100 -1.02500 1.000 35.25000 38 HIS C C 1
ATOM 1497 O O . HIS C 1 38 ? 57.47400 -52.43800 -2.24400 1.000 32.01000 38 HIS C O 1
ATOM 1504 N N . ASP C 1 39 ? 56.33100 -52.37400 -0.30200 1.000 36.80000 39 ASP C N 1
ATOM 1505 C CA . ASP C 1 39 ? 55.01800 -52.62000 -0.87100 1.000 39.74000 39 ASP C CA 1
ATOM 1506 C C . ASP C 1 39 ? 54.89500 -53.99400 -1.53200 1.000 41.36000 39 ASP C C 1
ATOM 1507 O O . ASP C 1 39 ? 54.04300 -54.17200 -2.40400 1.000 36.74000 39 ASP C O 1
ATOM 1512 N N . VAL C 1 40 ? 55.74700 -54.97300 -1.19100 1.000 39.70000 40 VAL C N 1
ATOM 1513 C CA . VAL C 1 40 ? 55.57000 -56.31100 -1.76400 1.000 36.88000 40 VAL C CA 1
ATOM 1514 C C . VAL C 1 40 ? 54.56000 -57.13000 -0.98200 1.000 37.38000 40 VAL C C 1
ATOM 1515 O O . VAL C 1 40 ? 54.29900 -58.28500 -1.33400 1.000 36.76000 40 VAL C O 1
ATOM 1519 N N . VAL C 1 41 ? 53.97100 -56.55700 0.06100 1.000 32.05000 41 VAL C N 1
ATOM 1520 C CA . VAL C 1 41 ? 52.94600 -57.20700 0.86100 1.000 36.92000 41 VAL C CA 1
ATOM 1521 C C . VAL C 1 41 ? 51.98700 -56.11800 1.31500 1.000 33.65000 41 VAL C C 1
ATOM 1522 O O . VAL C 1 41 ? 52.37300 -54.95500 1.46900 1.000 35.06000 41 VAL C O 1
ATOM 1526 N N . GLY C 1 42 ? 50.72000 -56.48400 1.48400 1.000 41.40000 42 GLY C N 1
ATOM 1527 C CA . GLY C 1 42 ? 49.73400 -55.54800 1.97700 1.000 32.64000 42 GLY C CA 1
ATOM 1528 C C . GLY C 1 42 ? 49.68800 -55.52900 3.49800 1.000 46.33000 42 GLY C C 1
ATOM 1529 O O . GLY C 1 42 ? 49.91400 -56.54900 4.16700 1.000 47.84000 42 GLY C O 1
ATOM 1530 N N . VAL C 1 43 ? 49.37000 -54.34800 4.03600 1.000 39.93000 43 VAL C N 1
ATOM 1531 C CA . VAL C 1 43 ? 49.16700 -54.19600 5.47500 1.000 40.09000 43 VAL C CA 1
ATOM 1532 C C . VAL C 1 43 ? 48.22900 -55.28000 6.00300 1.000 44.03000 43 VAL C C 1
ATOM 1533 O O . VAL C 1 43 ? 48.50200 -55.93100 7.01800 1.000 45.92000 43 VAL C O 1
ATOM 1537 N N . CYS C 1 44 ? 47.12700 -55.51900 5.29400 1.000 43.07000 44 CYS C N 1
ATOM 1538 C CA . CYS C 1 44 ? 46.12600 -56.46200 5.77800 1.000 49.32000 44 CYS C CA 1
ATOM 1539 C C . CYS C 1 44 ? 46.51900 -57.91500 5.52400 1.000 48.09000 44 CYS C C 1
ATOM 1540 O O . CYS C 1 44 ? 46.05400 -58.79500 6.25200 1.000 50.63000 44 CYS C O 1
ATOM 1543 N N . ASP C 1 45 ? 47.38900 -58.18700 4.54400 1.000 49.94000 45 ASP C N 1
ATOM 1544 C CA . ASP C 1 45 ? 47.99000 -59.51700 4.45000 1.000 49.93000 45 ASP C CA 1
ATOM 1545 C C . ASP C 1 45 ? 48.81300 -59.83400 5.69300 1.000 46.82000 45 ASP C C 1
ATOM 1546 O O . ASP C 1 45 ? 48.70900 -60.93700 6.24400 1.000 53.16000 45 ASP C O 1
ATOM 1551 N N . ILE C 1 46 ? 49.61200 -58.86700 6.17500 1.000 43.58000 46 ILE C N 1
ATOM 1552 C CA . ILE C 1 46 ? 50.35500 -59.08600 7.41700 1.000 49.49000 46 ILE C CA 1
ATOM 1553 C C . ILE C 1 46 ? 49.38500 -59.30700 8.56600 1.000 54.53000 46 ILE C C 1
ATOM 1554 O O . ILE C 1 46 ? 49.60300 -60.16500 9.42500 1.000 52.95000 46 ILE C O 1
ATOM 1559 N N . ALA C 1 47 ? 48.31200 -58.52000 8.61500 1.000 55.02000 47 ALA C N 1
ATOM 1560 C CA . ALA C 1 47 ? 47.34500 -58.67800 9.69300 1.000 57.68000 47 ALA C CA 1
ATOM 1561 C C . ALA C 1 47 ? 46.72600 -60.07200 9.69800 1.000 57.81000 47 ALA C C 1
ATOM 1562 O O . ALA C 1 47 ? 46.69500 -60.72000 10.75000 1.000 56.65000 47 ALA C O 1
ATOM 1564 N N . ARG C 1 48 ? 46.29100 -60.59000 8.53000 1.000 59.11000 48 ARG C N 1
ATOM 1565 C CA . ARG C 1 48 ? 45.72300 -61.92900 8.64200 1.000 68.56000 48 ARG C CA 1
ATOM 1566 C C . ARG C 1 48 ? 46.79400 -62.96500 8.95000 1.000 59.08000 48 ARG C C 1
ATOM 1567 O O . ARG C 1 48 ? 46.50800 -63.93600 9.66300 1.000 62.18000 48 ARG C O 1
ATOM 1575 N N . ALA C 1 49 ? 48.01300 -62.80000 8.40300 1.000 51.98000 49 ALA C N 1
ATOM 1576 C CA . ALA C 1 49 ? 49.06700 -63.78900 8.61500 1.000 54.94000 49 ALA C CA 1
ATOM 1577 C C . ALA C 1 49 ? 49.36300 -63.97800 10.08800 1.000 59.13000 49 ALA C C 1
ATOM 1578 O O . ALA C 1 49 ? 49.63200 -65.09400 10.52700 1.000 62.53000 49 ALA C O 1
ATOM 1580 N N . ASN C 1 50 ? 49.26000 -62.91900 10.87300 1.000 64.83000 50 ASN C N 1
ATOM 1581 C CA . ASN C 1 50 ? 49.51800 -62.99500 12.30100 1.000 67.34000 50 ASN C CA 1
ATOM 1582 C C . ASN C 1 50 ? 48.23300 -62.78900 13.06400 1.000 71.07000 50 ASN C C 1
ATOM 1583 O O . ASN C 1 50 ? 48.26500 -62.65200 14.29300 1.000 69.49000 50 ASN C O 1
ATOM 1588 N N . ASN C 1 51 ? 47.10700 -62.79100 12.35600 1.000 72.54000 51 ASN C N 1
ATOM 1589 C CA . ASN C 1 51 ? 45.85400 -63.09900 13.00700 1.000 75.11000 51 ASN C CA 1
ATOM 1590 C C . ASN C 1 51 ? 45.58300 -62.06100 14.10000 1.000 70.67000 51 ASN C C 1
ATOM 1591 O O . ASN C 1 51 ? 45.25100 -62.41000 15.22800 1.000 73.79000 51 ASN C O 1
ATOM 1596 N N . LEU C 1 52 ? 45.72200 -60.77600 13.71500 1.000 74.98000 52 LEU C N 1
ATOM 1597 C CA . LEU C 1 52 ? 45.64800 -59.59800 14.58900 1.000 82.15000 52 LEU C CA 1
ATOM 1598 C C . LEU C 1 52 ? 44.23400 -59.07700 14.80600 1.000 89.44000 52 LEU C C 1
ATOM 1599 O O . LEU C 1 52 ? 43.46600 -58.91700 13.85100 1.000 88.98000 52 LEU C O 1
ATOM 1604 N N . ALA C 1 53 ? 43.90200 -58.77200 16.06000 1.000 92.22000 53 ALA C N 1
ATOM 1605 C CA . ALA C 1 53 ? 42.63000 -58.11300 16.30400 1.000 97.17000 53 ALA C CA 1
ATOM 1606 C C . ALA C 1 53 ? 42.66800 -56.69400 15.75900 1.000 97.61000 53 ALA C C 1
ATOM 1607 O O . ALA C 1 53 ? 41.84200 -56.31600 14.92100 1.000 101.70000 53 ALA C O 1
ATOM 1609 N N . ASP C 1 54 ? 43.67200 -55.92300 16.15300 1.000 91.60000 54 ASP C N 1
ATOM 1610 C CA . ASP C 1 54 ? 43.75800 -54.51300 15.77800 1.000 90.51000 54 ASP C CA 1
ATOM 1611 C C . ASP C 1 54 ? 44.98500 -54.28500 14.91400 1.000 85.73000 54 ASP C C 1
ATOM 1612 O O . ASP C 1 54 ? 46.11800 -54.34300 15.42900 1.000 85.33000 54 ASP C O 1
ATOM 1617 N N . PRO C 1 55 ? 44.83000 -53.98600 13.62100 1.000 77.99000 55 PRO C N 1
ATOM 1618 C CA . PRO C 1 55 ? 46.01300 -53.76500 12.77600 1.000 67.80000 55 PRO C CA 1
ATOM 1619 C C . PRO C 1 55 ? 46.82400 -52.56300 13.19900 1.000 75.40000 55 PRO C C 1
ATOM 1620 O O . PRO C 1 55 ? 47.94900 -52.38700 12.70800 1.000 72.67000 55 PRO C O 1
ATOM 1624 N N . ASN C 1 56 ? 46.29900 -51.74000 14.10100 1.000 81.60000 56 ASN C N 1
ATOM 1625 C CA . ASN C 1 56 ? 47.02700 -50.60100 14.62600 1.000 81.28000 56 ASN C CA 1
ATOM 1626 C C . ASN C 1 56 ? 47.74800 -50.94000 15.92400 1.000 75.85000 56 ASN C C 1
ATOM 1627 O O . ASN C 1 56 ? 48.11600 -50.03600 16.67100 1.000 71.72000 56 ASN C O 1
ATOM 1632 N N . ARG C 1 57 ? 47.99600 -52.22600 16.18300 1.000 81.94000 57 ARG C N 1
ATOM 1633 C CA . ARG C 1 57 ? 48.54400 -52.70200 17.45900 1.000 89.23000 57 ARG C CA 1
ATOM 1634 C C . ARG C 1 57 ? 49.62500 -53.75300 17.18500 1.000 85.96000 57 ARG C C 1
ATOM 1635 O O . ARG C 1 57 ? 49.38600 -54.96700 17.25200 1.000 86.66000 57 ARG C O 1
ATOM 1643 N N . ILE C 1 58 ? 50.78700 -53.24200 16.78700 1.000 82.79000 58 ILE C N 1
ATOM 1644 C CA . ILE C 1 58 ? 52.09600 -53.90100 16.81100 1.000 85.22000 58 ILE C CA 1
ATOM 1645 C C . ILE C 1 58 ? 52.95000 -53.49700 18.00900 1.000 86.35000 58 ILE C C 1
ATOM 1646 O O . ILE C 1 58 ? 52.83400 -52.39600 18.54000 1.000 91.12000 58 ILE C O 1
ATOM 1651 N N . ASP C 1 59 ? 53.63100 -54.53900 18.51300 1.000 77.60000 59 ASP C N 1
ATOM 1652 C CA . ASP C 1 59 ? 54.45200 -54.53300 19.70300 1.000 78.75000 59 ASP C CA 1
ATOM 1653 C C . ASP C 1 59 ? 55.91100 -54.60500 19.30200 1.000 70.45000 59 ASP C C 1
ATOM 1654 O O . ASP C 1 59 ? 56.34600 -55.59900 18.70000 1.000 68.53000 59 ASP C O 1
ATOM 1659 N N . ALA C 1 60 ? 56.67300 -53.61500 19.74500 1.000 72.34000 60 ALA C N 1
ATOM 1660 C CA . ALA C 1 60 ? 58.11100 -53.63200 19.56500 1.000 72.35000 60 ALA C CA 1
ATOM 1661 C C . ALA C 1 60 ? 58.68700 -54.89600 20.19000 1.000 75.51000 60 ALA C C 1
ATOM 1662 O O . ALA C 1 60 ? 58.30400 -55.28800 21.29600 1.000 80.60000 60 ALA C O 1
ATOM 1664 N N . GLY C 1 61 ? 59.59400 -55.54400 19.46600 1.000 73.23000 61 GLY C N 1
ATOM 1665 C CA . GLY C 1 61 ? 60.20800 -56.77300 19.91300 1.000 80.46000 61 GLY C CA 1
ATOM 1666 C C . GLY C 1 61 ? 59.40300 -58.03500 19.67200 1.000 76.42000 61 GLY C C 1
ATOM 1667 O O . GLY C 1 61 ? 59.88800 -59.12900 19.98600 1.000 78.95000 61 GLY C O 1
ATOM 1668 N N . THR C 1 62 ? 58.21200 -57.93100 19.14600 1.000 72.65000 62 THR C N 1
ATOM 1669 C CA . THR C 1 62 ? 57.44900 -59.13900 18.86600 1.000 72.42000 62 THR C CA 1
ATOM 1670 C C . THR C 1 62 ? 57.66700 -59.56400 17.41600 1.000 68.62000 62 THR C C 1
ATOM 1671 O O . THR C 1 62 ? 57.57700 -58.72300 16.51400 1.000 62.67000 62 THR C O 1
ATOM 1675 N N . PRO C 1 63 ? 57.93200 -60.84100 17.13900 1.000 74.46000 63 PRO C N 1
ATOM 1676 C CA . PRO C 1 63 ? 58.07500 -61.27600 15.74100 1.000 69.89000 63 PRO C CA 1
ATOM 1677 C C . PRO C 1 63 ? 56.73100 -61.42200 15.04100 1.000 64.50000 63 PRO C C 1
ATOM 1678 O O . PRO C 1 63 ? 55.75000 -61.90200 15.61500 1.000 71.75000 63 PRO C O 1
ATOM 1682 N N . TYR C 1 64 ? 56.69800 -61.01000 13.78100 1.000 57.42000 64 TYR C N 1
ATOM 1683 C CA . TYR C 1 64 ? 55.51400 -61.12600 12.94100 1.000 59.71000 64 TYR C CA 1
ATOM 1684 C C . TYR C 1 64 ? 55.88600 -61.85900 11.66200 1.000 62.46000 64 TYR C C 1
ATOM 1685 O O . TYR C 1 64 ? 56.95000 -61.61000 11.08100 1.000 61.08000 64 TYR C O 1
ATOM 1694 N N . THR C 1 65 ? 55.01700 -62.77800 11.24900 1.000 52.49000 65 THR C N 1
ATOM 1695 C CA . THR C 1 65 ? 55.17000 -63.50100 9.99100 1.000 51.09000 65 THR C CA 1
ATOM 1696 C C . THR C 1 65 ? 54.80300 -62.57600 8.83100 1.000 56.01000 65 THR C C 1
ATOM 1697 O O . THR C 1 65 ? 53.71800 -61.99200 8.81800 1.000 53.28000 65 THR C O 1
ATOM 1701 N N . ILE C 1 66 ? 55.71500 -62.39700 7.88300 1.000 54.63000 66 ILE C N 1
ATOM 1702 C CA . ILE C 1 66 ? 55.46800 -61.56100 6.71600 1.000 47.74000 66 ILE C CA 1
ATOM 1703 C C . ILE C 1 66 ? 55.38300 -62.46900 5.48600 1.000 51.52000 66 ILE C C 1
ATOM 1704 O O . ILE C 1 66 ? 56.41300 -62.99300 5.03900 1.000 51.66000 66 ILE C O 1
ATOM 1709 N N . PRO C 1 67 ? 54.21000 -62.66000 4.88600 1.000 48.30000 67 PRO C N 1
ATOM 1710 C CA . PRO C 1 67 ? 54.16900 -63.41300 3.62300 1.000 52.25000 67 PRO C CA 1
ATOM 1711 C C . PRO C 1 67 ? 54.80300 -62.56800 2.52900 1.000 45.73000 67 PRO C C 1
ATOM 1712 O O . PRO C 1 67 ? 54.40400 -61.42400 2.31700 1.000 45.20000 67 PRO C O 1
ATOM 1716 N N . ILE C 1 68 ? 55.82300 -63.11100 1.86100 1.000 47.17000 68 ILE C N 1
ATOM 1717 C CA . ILE C 1 68 ? 56.66200 -62.28400 0.99800 1.000 46.38000 68 ILE C CA 1
ATOM 1718 C C . ILE C 1 68 ? 56.42300 -62.51400 -0.48200 1.000 48.03000 68 ILE C C 1
ATOM 1719 O O . ILE C 1 68 ? 57.04900 -61.82000 -1.29500 1.000 42.63000 68 ILE C O 1
ATOM 1724 N N . ASN C 1 69 ? 55.56600 -63.45500 -0.87500 1.000 46.28000 69 ASN C N 1
ATOM 1725 C CA . ASN C 1 69 ? 55.31200 -63.63400 -2.30100 1.000 42.91000 69 ASN C CA 1
ATOM 1726 C C . ASN C 1 69 ? 53.82900 -63.86800 -2.56900 1.000 48.04000 69 ASN C C 1
ATOM 1727 O O . ASN C 1 69 ? 53.44400 -64.74000 -3.34800 1.000 48.83000 69 ASN C O 1
ATOM 1732 N N . CYS C 1 70 ? 52.98900 -63.02500 -1.96900 1.000 47.03000 70 CYS C N 1
ATOM 1733 C CA . CYS C 1 70 ? 51.55300 -63.06900 -2.21800 1.000 48.08000 70 CYS C CA 1
ATOM 1734 C C . CYS C 1 70 ? 51.24200 -62.89700 -3.69800 1.000 50.44000 70 CYS C C 1
ATOM 1735 O O . CYS C 1 70 ? 51.93700 -62.18500 -4.42600 1.000 45.38000 70 CYS C O 1
ATOM 1738 N N . GLN C 1 71 ? 50.15000 -63.53100 -4.12900 1.000 54.94000 71 GLN C N 1
ATOM 1739 C CA . GLN C 1 71 ? 49.63700 -63.30800 -5.47200 1.000 53.17000 71 GLN C CA 1
ATOM 17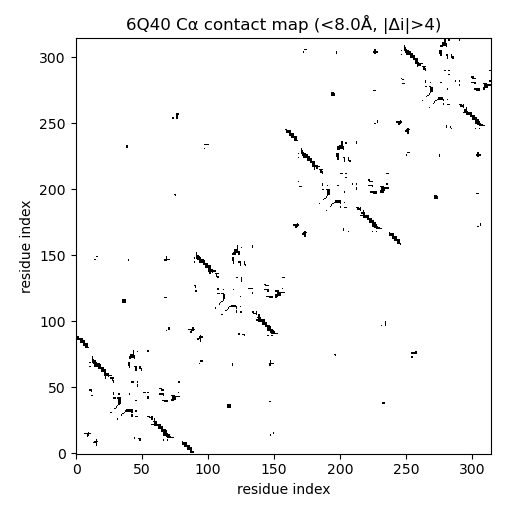40 C C . GLN C 1 71 ? 48.76400 -62.06400 -5.53000 1.000 53.45000 71 GLN C C 1
ATOM 1741 O O . GLN C 1 71 ? 48.79700 -61.32200 -6.51400 1.000 54.60000 71 GLN C O 1
ATOM 1747 N N . THR C 1 72 ? 47.96900 -61.83300 -4.49600 1.000 50.58000 72 THR C N 1
ATOM 1748 C CA . THR C 1 72 ? 47.13900 -60.65000 -4.37800 1.000 48.66000 72 THR C CA 1
ATOM 1749 C C . THR C 1 72 ? 47.61000 -59.88300 -3.15600 1.000 50.73000 72 THR C C 1
ATOM 1750 O O . THR C 1 72 ? 48.28200 -60.43000 -2.27200 1.000 51.01000 72 THR C O 1
ATOM 1754 N N . TYR C 1 73 ? 47.29100 -58.59800 -3.11800 1.000 42.30000 73 TYR C N 1
ATOM 1755 C CA . TYR C 1 73 ? 47.70000 -57.76900 -1.99500 1.000 40.98000 73 TYR C CA 1
ATOM 1756 C C . TYR C 1 73 ? 46.47100 -57.08900 -1.43400 1.000 39.15000 73 TYR C C 1
ATOM 1757 O O . TYR C 1 73 ? 45.78200 -56.35500 -2.15000 1.000 43.37000 73 TYR C O 1
ATOM 1766 N N . ASP C 1 74 ? 46.22400 -57.29700 -0.15200 1.000 42.93000 74 ASP C N 1
ATOM 1767 C CA . ASP C 1 74 ? 45.11400 -56.65200 0.53200 1.000 50.33000 74 ASP C CA 1
ATOM 1768 C C . ASP C 1 74 ? 45.72800 -55.51500 1.32800 1.000 49.53000 74 ASP C C 1
ATOM 1769 O O . ASP C 1 74 ? 46.39600 -55.74500 2.33700 1.000 47.37000 74 ASP C O 1
ATOM 1774 N N . ARG C 1 75 ? 45.49600 -54.29200 0.86500 1.000 46.13000 75 ARG C N 1
ATOM 1775 C CA A ARG C 1 75 ? 46.11700 -53.13000 1.46600 0.530 43.65000 75 ARG C CA 1
ATOM 1776 C CA B ARG C 1 75 ? 46.10700 -53.10600 1.44000 0.470 43.90000 75 ARG C CA 1
ATOM 1777 C C . ARG C 1 75 ? 45.20500 -52.37900 2.43000 1.000 50.34000 75 ARG C C 1
ATOM 1778 O O . ARG C 1 75 ? 45.70400 -51.54700 3.19400 1.000 49.85000 75 ARG C O 1
ATOM 1793 N N . ASN C 1 76 ? 43.88400 -52.67100 2.45300 1.000 43.02000 76 ASN C N 1
ATOM 1794 C CA . ASN C 1 76 ? 43.01800 -51.87500 3.32500 1.000 52.86000 76 ASN C CA 1
ATOM 1795 C C . ASN C 1 76 ? 41.71300 -52.51500 3.78300 1.000 49.88000 76 ASN C C 1
ATOM 1796 O O . ASN C 1 76 ? 40.94700 -51.83700 4.47700 1.000 55.85000 76 ASN C O 1
ATOM 1801 N N . SER C 1 77 ? 41.39400 -53.75500 3.41700 1.000 50.54000 77 SER C N 1
ATOM 1802 C CA . SER C 1 77 ? 40.10700 -54.30300 3.85200 1.000 55.02000 77 SER C CA 1
ATOM 1803 C C . SER C 1 77 ? 39.98000 -54.29100 5.36800 1.000 57.04000 77 SER C C 1
ATOM 1804 O O . SER C 1 77 ? 38.86600 -54.12800 5.90200 1.000 61.42000 77 SER C O 1
ATOM 1807 N N . CYS C 1 78 ? 41.10400 -54.45100 6.07300 1.000 54.42000 78 CYS C N 1
ATOM 1808 C CA . CYS C 1 78 ? 41.12100 -54.48700 7.52500 1.000 56.60000 78 CYS C CA 1
ATOM 1809 C C . CYS C 1 78 ? 41.18400 -53.09900 8.14500 1.000 57.36000 78 CYS C C 1
ATOM 1810 O O . CYS C 1 78 ? 41.17100 -52.98900 9.37300 1.000 62.43000 78 CYS C O 1
ATOM 1813 N N . LEU C 1 79 ? 41.22600 -52.03900 7.35100 1.000 55.99000 79 LEU C N 1
ATOM 1814 C CA . LEU C 1 79 ? 41.21100 -50.70800 7.94500 1.000 62.62000 79 LEU C CA 1
ATOM 1815 C C . LEU C 1 79 ? 39.88500 -50.00300 7.73500 1.000 70.54000 79 LEU C C 1
ATOM 1816 O O . LEU C 1 79 ? 39.85000 -48.77700 7.69100 1.000 74.75000 79 LEU C O 1
ATOM 1821 N N . ARG D 1 2 ? 44.85500 -75.90300 3.14500 1.000 120.44000 2 ARG D N 1
ATOM 1822 C CA . ARG D 1 2 ? 44.51500 -75.05200 2.00300 1.000 119.05000 2 ARG D CA 1
ATOM 1823 C C . ARG D 1 2 ? 44.67100 -75.80300 0.68700 1.000 128.57000 2 ARG D C 1
ATOM 1824 O O . ARG D 1 2 ? 45.48300 -76.72200 0.59800 1.000 132.53000 2 ARG D O 1
ATOM 1832 N N . ASN D 1 3 ? 43.84200 -75.37500 -0.42000 1.000 130.85000 3 ASN D N 1
ATOM 1833 C CA . ASN D 1 3 ? 43.97200 -76.09700 -1.68400 1.000 134.96000 3 ASN D CA 1
ATOM 1834 C C . ASN D 1 3 ? 44.98400 -75.42900 -2.62000 1.000 123.44000 3 ASN D C 1
ATOM 1835 O O . ASN D 1 3 ? 45.17800 -74.20900 -2.57100 1.000 114.40000 3 ASN D O 1
ATOM 1840 N N . PRO D 1 4 ? 45.68600 -76.22000 -3.43300 1.000 119.81000 4 PRO D N 1
ATOM 1841 C CA . PRO D 1 4 ? 46.61700 -75.64100 -4.41100 1.000 111.72000 4 PRO D CA 1
ATOM 1842 C C . PRO D 1 4 ? 45.91500 -74.79400 -5.46700 1.000 109.85000 4 PRO D C 1
ATOM 1843 O O . PRO D 1 4 ? 44.75800 -75.03100 -5.82200 1.000 116.01000 4 PRO D O 1
ATOM 1847 N N . ILE D 1 5 ? 46.64900 -73.80100 -5.98600 1.000 102.48000 5 ILE D N 1
ATOM 1848 C CA . ILE D 1 5 ? 46.17600 -72.92100 -7.04900 1.000 97.14000 5 ILE D CA 1
ATOM 1849 C C . ILE D 1 5 ? 47.16100 -72.95300 -8.21200 1.000 95.21000 5 ILE D C 1
ATOM 1850 O O . ILE D 1 5 ? 48.31100 -73.37700 -8.07500 1.000 94.99000 5 ILE D O 1
ATOM 1855 N N . THR D 1 6 ? 46.68800 -72.51000 -9.37400 1.000 96.08000 6 THR D N 1
ATOM 1856 C CA . THR D 1 6 ? 47.49900 -72.44100 -10.58400 1.000 95.93000 6 THR D CA 1
ATOM 1857 C C . THR D 1 6 ? 47.79900 -70.99600 -10.95500 1.000 88.25000 6 THR D C 1
ATOM 1858 O O . THR D 1 6 ? 46.88600 -70.16700 -11.02700 1.000 89.04000 6 THR D O 1
ATOM 1862 N N . ILE D 1 7 ? 49.07800 -70.70200 -11.19700 1.000 81.18000 7 ILE D N 1
ATOM 1863 C CA . ILE D 1 7 ? 49.52400 -69.37700 -11.61000 1.000 79.27000 7 ILE D CA 1
ATOM 1864 C C . ILE D 1 7 ? 50.35900 -69.49800 -12.87500 1.000 87.38000 7 ILE D C 1
ATOM 1865 O O . ILE D 1 7 ? 50.90900 -70.55500 -13.18600 1.000 96.84000 7 ILE D O 1
ATOM 1870 N N . THR D 1 8 ? 50.46400 -68.38400 -13.59900 1.000 83.03000 8 THR D N 1
ATOM 1871 C CA . THR D 1 8 ? 51.29400 -68.32600 -14.79800 1.000 84.22000 8 THR D CA 1
ATOM 1872 C C . THR D 1 8 ? 52.43300 -67.34000 -14.57000 1.000 76.37000 8 THR D C 1
ATOM 1873 O O . THR D 1 8 ? 52.21800 -66.11800 -14.59800 1.000 71.31000 8 THR D O 1
ATOM 1877 N N . PRO D 1 9 ? 53.64600 -67.82200 -14.33300 1.000 72.62000 9 PRO D N 1
ATOM 1878 C CA . PRO D 1 9 ? 54.76200 -66.92900 -14.01400 1.000 73.55000 9 PRO D CA 1
ATOM 1879 C C . PRO D 1 9 ? 55.16500 -66.05200 -15.19000 1.000 76.28000 9 PRO D C 1
ATOM 1880 O O . PRO D 1 9 ? 55.05500 -66.44200 -16.35400 1.000 82.83000 9 PRO D O 1
ATOM 1884 N N . GLN D 1 10 ? 55.63400 -64.84500 -14.86500 1.000 65.43000 10 GLN D N 1
ATOM 1885 C CA . GLN D 1 10 ? 56.19900 -63.92000 -15.83800 1.000 68.42000 10 GLN D CA 1
ATOM 1886 C C . GLN D 1 10 ? 57.71600 -63.88000 -15.78800 1.000 69.01000 10 GLN D C 1
ATOM 1887 O O . GLN D 1 10 ? 58.33800 -63.16700 -16.58200 1.000 70.50000 10 GLN D O 1
ATOM 1893 N N . PHE D 1 11 ? 58.32300 -64.61900 -14.87100 1.000 62.81000 11 PHE D N 1
ATOM 1894 C CA . PHE D 1 11 ? 59.76700 -64.61900 -14.71400 1.000 63.33000 11 PHE D CA 1
ATOM 1895 C C . PHE D 1 11 ? 60.19800 -66.02600 -14.36600 1.000 65.25000 11 PHE D C 1
ATOM 1896 O O . PHE D 1 11 ? 59.40200 -66.83100 -13.88000 1.000 71.36000 11 PHE D O 1
ATOM 1904 N N . ASP D 1 12 ? 61.46400 -66.33000 -14.64800 1.000 67.66000 12 ASP D N 1
ATOM 1905 C CA . ASP D 1 12 ? 61.93300 -67.68100 -14.37100 1.000 79.86000 12 ASP D CA 1
ATOM 1906 C C . ASP D 1 12 ? 61.89100 -68.00900 -12.89000 1.000 80.48000 12 ASP D C 1
ATOM 1907 O O . ASP D 1 12 ? 61.73400 -69.17800 -12.52500 1.000 89.40000 12 ASP D O 1
ATOM 1912 N N . CYS D 1 13 ? 61.99700 -67.00700 -12.01900 1.000 68.87000 13 CYS D N 1
ATOM 1913 C CA . CYS D 1 13 ? 61.92000 -67.30200 -10.58700 1.000 65.71000 13 CYS D CA 1
ATOM 1914 C C . CYS D 1 13 ? 60.51900 -67.71400 -10.12400 1.000 64.19000 13 CYS D C 1
ATOM 1915 O O . CYS D 1 13 ? 60.34200 -68.05300 -8.94800 1.000 62.70000 13 CYS D O 1
ATOM 1918 N N . GLY D 1 14 ? 59.52500 -67.68800 -11.00300 1.000 61.59000 14 GLY D N 1
ATOM 1919 C CA . GLY D 1 14 ? 58.16700 -68.03500 -10.64700 1.000 62.15000 14 GLY D CA 1
ATOM 1920 C C . GLY D 1 14 ? 57.27700 -66.86000 -10.28900 1.000 62.10000 14 GLY D C 1
ATOM 1921 O O . GLY D 1 14 ? 56.07900 -67.06200 -10.05800 1.000 63.42000 14 GLY D O 1
ATOM 1922 N N . ALA D 1 15 ? 57.81900 -65.64500 -10.23600 1.000 54.40000 15 ALA D N 1
ATOM 1923 C CA . ALA D 1 15 ? 57.01500 -64.48400 -9.88700 1.000 52.16000 15 ALA D CA 1
ATOM 1924 C C . ALA D 1 15 ? 55.93900 -64.21400 -10.93600 1.000 54.49000 15 ALA D C 1
ATOM 1925 O O . ALA D 1 15 ? 56.09700 -64.51800 -12.12000 1.000 62.34000 15 ALA D O 1
ATOM 1927 N N . THR D 1 16 ? 54.81100 -63.68100 -10.47100 1.000 52.90000 16 THR D N 1
ATOM 1928 C CA . THR D 1 16 ? 53.77700 -63.15200 -11.34900 1.000 57.50000 16 THR D CA 1
ATOM 1929 C C . THR D 1 16 ? 53.68100 -61.63700 -11.29800 1.000 55.08000 16 THR D C 1
ATOM 1930 O O . THR D 1 16 ? 53.10900 -61.04200 -12.21500 1.000 52.56000 16 THR D O 1
ATOM 1934 N N . ASN D 1 17 ? 54.21400 -61.00800 -10.25200 1.000 50.13000 17 ASN D N 1
ATOM 1935 C CA . ASN D 1 17 ? 54.06900 -59.58100 -10.03100 1.000 47.04000 17 ASN D CA 1
ATOM 1936 C C . ASN D 1 17 ? 55.44100 -58.92000 -9.99600 1.000 47.80000 17 ASN D C 1
ATOM 1937 O O . ASN D 1 17 ? 56.44100 -59.54900 -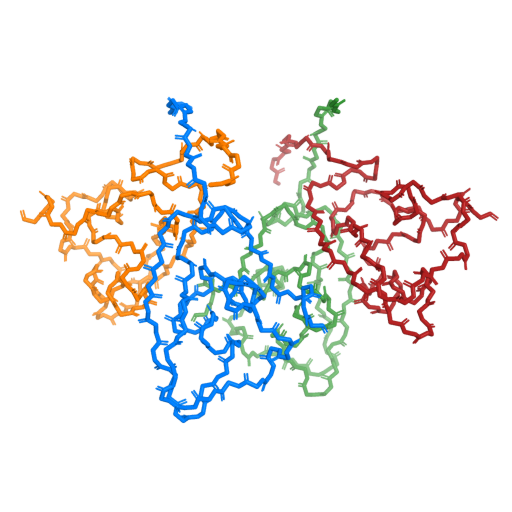9.65900 1.000 50.55000 17 ASN D O 1
ATOM 1942 N N . SER D 1 18 ? 55.49000 -57.63800 -10.34500 1.000 46.49000 18 SER D N 1
ATOM 1943 C CA . SER D 1 18 ? 56.76600 -56.94400 -10.38700 1.000 44.61000 18 SER D CA 1
ATOM 1944 C C . SER D 1 18 ? 56.55500 -55.46400 -10.10900 1.000 43.22000 18 SER D C 1
ATOM 1945 O O . SER D 1 18 ? 55.44000 -54.94500 -10.18700 1.000 42.99000 18 SER D O 1
ATOM 1948 N N . GLN D 1 19 ? 57.65600 -54.79700 -9.78600 1.000 38.44000 19 GLN D N 1
ATOM 1949 C CA . GLN D 1 19 ? 57.70500 -53.35300 -9.64500 1.000 41.30000 19 GLN D CA 1
ATOM 1950 C C . GLN D 1 19 ? 58.83300 -52.80000 -10.51000 1.000 44.87000 19 GLN D C 1
ATOM 1951 O O . GLN D 1 19 ? 59.80700 -53.48900 -10.82700 1.000 42.80000 19 GLN D O 1
ATOM 1957 N N . GLN D 1 20 ? 58.72000 -51.53200 -10.85900 1.000 50.04000 20 GLN D N 1
ATOM 1958 C CA . GLN D 1 20 ? 59.82500 -50.82400 -11.48400 1.000 37.41000 20 GLN D CA 1
ATOM 1959 C C . GLN D 1 20 ? 60.60100 -50.09900 -10.39300 1.000 37.45000 20 GLN D C 1
ATOM 1960 O O . GLN D 1 20 ? 60.00900 -49.43300 -9.54100 1.000 37.31000 20 GLN D O 1
ATOM 1966 N N . TYR D 1 21 ? 61.91100 -50.31700 -10.34900 1.000 40.01000 21 TYR D N 1
ATOM 1967 C CA . TYR D 1 21 ? 62.76900 -49.63900 -9.39300 1.000 38.66000 21 TYR D CA 1
ATOM 1968 C C . TYR D 1 21 ? 63.83700 -48.84200 -10.14200 1.000 41.03000 21 TYR D C 1
ATOM 1969 O O . TYR D 1 21 ? 64.58200 -49.39800 -10.95800 1.000 38.67000 21 TYR D O 1
ATOM 1978 N N . VAL D 1 22 ? 63.92600 -47.55300 -9.84300 1.000 39.32000 22 VAL D N 1
ATOM 1979 C CA . VAL D 1 22 ? 64.90700 -46.67900 -10.47100 1.000 39.71000 22 VAL D CA 1
ATOM 1980 C C . VAL D 1 22 ? 66.16500 -46.64600 -9.61500 1.000 45.46000 22 VAL D C 1
ATOM 1981 O O . VAL D 1 22 ? 66.13300 -46.20700 -8.45800 1.000 47.22000 22 VAL D O 1
ATOM 1985 N N . ALA D 1 23 ? 67.28100 -47.10200 -10.17900 1.000 49.55000 23 ALA D N 1
ATOM 1986 C CA . ALA D 1 23 ? 68.51700 -47.16200 -9.40300 1.000 43.70000 23 ALA D CA 1
ATOM 1987 C C . ALA D 1 23 ? 68.96500 -45.76400 -9.00200 1.000 43.14000 23 ALA D C 1
ATOM 1988 O O . ALA D 1 23 ? 68.78500 -44.79700 -9.74500 1.000 46.74000 23 ALA D O 1
ATOM 1990 N N . ARG D 1 24 ? 69.53600 -45.66600 -7.80700 1.000 43.51000 24 ARG D N 1
ATOM 1991 C CA . ARG D 1 24 ? 70.08600 -44.43900 -7.24900 1.000 49.89000 24 ARG D CA 1
ATOM 1992 C C . ARG D 1 24 ? 71.60100 -44.56100 -7.16100 1.000 53.92000 24 ARG D C 1
ATOM 1993 O O . ARG D 1 24 ? 72.15000 -45.66500 -7.11500 1.000 51.59000 24 ARG D O 1
ATOM 2001 N N . SER D 1 25 ? 72.28200 -43.41900 -7.15200 1.000 61.24000 25 SER D N 1
ATOM 2002 C CA . SER D 1 25 ? 73.74000 -43.45600 -7.10800 1.000 67.94000 25 SER D CA 1
ATOM 2003 C C . SER D 1 25 ? 74.18400 -44.18600 -5.84500 1.000 62.91000 25 SER D C 1
ATOM 2004 O O . SER D 1 25 ? 73.65000 -43.95800 -4.75400 1.000 61.58000 25 SER D O 1
ATOM 2007 N N . GLY D 1 26 ? 75.12100 -45.10700 -6.01000 1.000 61.61000 26 GLY D N 1
ATOM 2008 C CA . GLY D 1 26 ? 75.56200 -45.96700 -4.93100 1.000 62.20000 26 GLY D CA 1
ATOM 2009 C C . GLY D 1 26 ? 74.88900 -47.32200 -4.89000 1.000 55.61000 26 GLY D C 1
ATOM 2010 O O . GLY D 1 26 ? 75.36800 -48.21000 -4.17000 1.000 54.43000 26 GLY D O 1
ATOM 2011 N N . ASP D 1 27 ? 73.83400 -47.52300 -5.68000 1.000 48.31000 27 ASP D N 1
ATOM 2012 C CA . ASP D 1 27 ? 73.12000 -48.79000 -5.68500 1.000 45.92000 27 ASP D CA 1
ATOM 2013 C C . ASP D 1 27 ? 73.98800 -49.90300 -6.25600 1.000 53.31000 27 ASP D C 1
ATOM 2014 O O . ASP D 1 27 ? 74.85300 -49.68600 -7.10900 1.000 60.71000 27 ASP D O 1
ATOM 2019 N N . THR D 1 28 ? 73.78200 -51.09400 -5.71900 1.000 51.74000 28 THR D N 1
ATOM 2020 C CA . THR D 1 28 ? 74.22600 -52.34600 -6.30600 1.000 52.82000 28 THR D CA 1
ATOM 2021 C C . THR D 1 28 ? 73.00600 -53.25300 -6.31300 1.000 53.04000 28 THR D C 1
ATOM 2022 O O . THR D 1 28 ? 72.04500 -53.00900 -5.58200 1.000 51.21000 28 THR D O 1
ATOM 2026 N N . LEU D 1 29 ? 73.06200 -54.32200 -7.10900 1.000 53.32000 29 LEU D N 1
ATOM 2027 C CA . LEU D 1 29 ? 72.02000 -55.34000 -7.03200 1.000 47.66000 29 LEU D CA 1
ATOM 2028 C C . LEU D 1 29 ? 71.88800 -55.87600 -5.61200 1.000 49.26000 29 LEU D C 1
ATOM 2029 O O . LEU D 1 29 ? 70.77100 -56.09200 -5.12400 1.000 44.65000 29 LEU D O 1
ATOM 2034 N N . THR D 1 30 ? 73.02200 -56.05900 -4.92600 1.000 47.09000 30 THR D N 1
ATOM 2035 C CA . THR D 1 30 ? 73.01700 -56.52300 -3.54500 1.000 47.37000 30 THR D CA 1
ATOM 2036 C C . THR D 1 30 ? 72.21900 -55.58900 -2.64500 1.000 48.37000 30 THR D C 1
ATOM 2037 O O . THR D 1 30 ? 71.44500 -56.04300 -1.80200 1.000 43.86000 30 THR D O 1
ATOM 2041 N N . LYS D 1 31 ? 72.40800 -54.28200 -2.78800 1.000 51.97000 31 LYS D N 1
ATOM 2042 C CA . LYS D 1 31 ? 71.63200 -53.35700 -1.96900 1.000 50.11000 31 LYS D CA 1
ATOM 2043 C C . LYS D 1 31 ? 70.14600 -53.40800 -2.33600 1.000 48.11000 31 LYS D C 1
ATOM 2044 O O . LYS D 1 31 ? 69.27800 -53.48600 -1.45200 1.000 46.20000 31 LYS D O 1
ATOM 2050 N N . ILE D 1 32 ? 69.83900 -53.39300 -3.63500 1.000 39.36000 32 ILE D N 1
ATOM 2051 C CA . ILE D 1 32 ? 68.45300 -53.46100 -4.08400 1.000 40.13000 32 ILE D CA 1
ATOM 2052 C C . ILE D 1 32 ? 67.76800 -54.71900 -3.54200 1.000 40.44000 32 ILE D C 1
ATOM 2053 O O . ILE D 1 32 ? 66.70900 -54.64700 -2.90400 1.000 41.38000 32 ILE D O 1
ATOM 2058 N N . ALA D 1 33 ? 68.41000 -55.88000 -3.71000 1.000 41.39000 33 ALA D N 1
ATOM 2059 C CA . ALA D 1 33 ? 67.79200 -57.13900 -3.29800 1.000 44.74000 33 ALA D CA 1
ATOM 2060 C C . ALA D 1 33 ? 67.74300 -57.28900 -1.77800 1.000 50.79000 33 ALA D C 1
ATOM 2061 O O . ALA D 1 33 ? 66.73300 -57.74700 -1.23100 1.000 48.02000 33 ALA D O 1
ATOM 2063 N N . GLN D 1 34 ? 68.82300 -56.94000 -1.07400 1.000 45.99000 34 GLN D N 1
ATOM 2064 C CA . GLN D 1 34 ? 68.88500 -57.28900 0.34300 1.000 51.02000 34 GLN D CA 1
ATOM 2065 C C . GLN D 1 34 ? 68.26300 -56.23700 1.24800 1.000 49.65000 34 GLN D C 1
ATOM 2066 O O . GLN D 1 34 ? 67.64000 -56.58500 2.25300 1.000 52.70000 34 GLN D O 1
ATOM 2072 N N . GLU D 1 35 ? 68.44500 -54.95500 0.92900 1.000 46.89000 35 GLU D N 1
ATOM 2073 C CA . GLU D 1 35 ? 68.00000 -53.86800 1.79000 1.000 49.27000 35 GLU D CA 1
ATOM 2074 C C . GLU D 1 35 ? 66.69700 -53.26200 1.29900 1.000 47.48000 35 GLU D C 1
ATOM 2075 O O . GLU D 1 35 ? 65.71100 -53.23800 2.04200 1.000 50.85000 35 GLU D O 1
ATOM 2081 N N . ILE D 1 36 ? 66.69400 -52.73800 0.07100 1.000 42.72000 36 ILE D N 1
ATOM 2082 C CA . ILE D 1 36 ? 65.49600 -52.08400 -0.44500 1.000 39.95000 36 ILE D CA 1
ATOM 2083 C C . ILE D 1 36 ? 64.32900 -53.05900 -0.43000 1.000 39.51000 36 ILE D C 1
ATOM 2084 O O . ILE D 1 36 ? 63.24100 -52.74500 0.05200 1.000 37.04000 36 ILE D O 1
ATOM 2089 N N . TYR D 1 37 ? 64.56300 -54.27400 -0.91100 1.000 40.33000 37 TYR D N 1
ATOM 2090 C CA . TYR D 1 37 ? 63.54500 -55.30100 -1.01500 1.000 33.56000 37 TYR D CA 1
ATOM 2091 C C . TYR D 1 37 ? 63.65900 -56.36700 0.06100 1.000 39.43000 37 TYR D C 1
ATOM 2092 O O . TYR D 1 37 ? 63.02800 -57.41500 -0.07300 1.000 43.16000 37 TYR D O 1
ATOM 2101 N N . HIS D 1 38 ? 64.47100 -56.14000 1.10400 1.000 36.85000 38 HIS D N 1
ATOM 2102 C CA . HIS D 1 38 ? 64.44900 -56.96500 2.31600 1.000 38.10000 38 HIS D CA 1
ATOM 2103 C C . HIS D 1 38 ? 64.55100 -58.45400 1.99500 1.000 45.65000 38 HIS D C 1
ATOM 2104 O O . HIS D 1 38 ? 63.85400 -59.28200 2.58600 1.000 44.73000 38 HIS D O 1
ATOM 2111 N N . ASP D 1 39 ? 65.37700 -58.78700 1.00200 1.000 46.71000 39 ASP D N 1
ATOM 2112 C CA . ASP D 1 39 ? 65.65300 -60.16900 0.61100 1.000 46.98000 39 ASP D CA 1
ATOM 2113 C C . ASP D 1 39 ? 64.42800 -60.90900 0.08200 1.000 46.65000 39 ASP D C 1
ATOM 2114 O O . ASP D 1 39 ? 64.40600 -62.13500 0.09100 1.000 57.54000 39 ASP D O 1
ATOM 2119 N N . VAL D 1 40 ? 63.38200 -60.21600 -0.37600 1.000 43.49000 40 VAL D N 1
ATOM 2120 C CA . VAL D 1 40 ? 62.25700 -60.93900 -0.96800 1.000 42.39000 40 VAL D CA 1
ATOM 2121 C C . VAL D 1 40 ? 62.51400 -61.30300 -2.41900 1.000 45.71000 40 VAL D C 1
ATOM 2122 O O . VAL D 1 40 ? 61.62500 -61.88100 -3.05800 1.000 52.51000 40 VAL D O 1
ATOM 2126 N N . VAL D 1 41 ? 63.70300 -60.98600 -2.95300 1.000 46.94000 41 VAL D N 1
ATOM 2127 C CA . VAL D 1 41 ? 64.10500 -61.34300 -4.31600 1.000 47.25000 41 VAL D CA 1
ATOM 2128 C C . VAL D 1 41 ? 65.62000 -61.55000 -4.33500 1.000 51.71000 41 VAL D C 1
ATOM 2129 O O . VAL D 1 41 ? 66.35600 -60.95100 -3.54600 1.000 56.19000 41 VAL D O 1
ATOM 2133 N N . GLY D 1 42 ? 66.09200 -62.40900 -5.23900 1.000 53.28000 42 GLY D N 1
ATOM 2134 C CA . GLY D 1 42 ? 67.52100 -62.65000 -5.37700 1.000 49.20000 42 GLY D CA 1
ATOM 2135 C C . GLY D 1 42 ? 68.19900 -61.66300 -6.31700 1.000 52.59000 42 GLY D C 1
ATOM 2136 O O . GLY D 1 42 ? 67.58100 -61.16400 -7.25800 1.000 54.65000 42 GLY D O 1
ATOM 2137 N N . VAL D 1 43 ? 69.48300 -61.36500 -6.04400 1.000 48.33000 43 VAL D N 1
ATOM 2138 C CA . VAL D 1 43 ? 70.24600 -60.49100 -6.94200 1.000 54.01000 43 VAL D CA 1
ATOM 2139 C C . VAL D 1 43 ? 70.17700 -61.00100 -8.37700 1.000 53.15000 43 VAL D C 1
ATOM 2140 O O . VAL D 1 43 ? 69.99200 -60.22300 -9.32200 1.000 56.37000 43 VAL D O 1
ATOM 2144 N N . CYS D 1 44 ? 70.29900 -62.31300 -8.56500 1.000 57.49000 44 CYS D N 1
ATOM 2145 C CA . CYS D 1 44 ? 70.33100 -62.86000 -9.91400 1.000 65.72000 44 CYS D CA 1
ATOM 2146 C C . CYS D 1 44 ? 68.94700 -62.93900 -10.54100 1.000 68.12000 44 CYS D C 1
ATOM 2147 O O . CYS D 1 44 ? 68.83400 -62.90300 -11.77100 1.000 64.18000 44 CYS D O 1
ATOM 2150 N N . ASP D 1 45 ? 67.89600 -63.01500 -9.72800 1.000 65.69000 45 ASP D N 1
ATOM 2151 C CA . ASP D 1 45 ? 66.55100 -62.86200 -10.26600 1.000 64.75000 45 ASP D CA 1
ATOM 2152 C C . ASP D 1 45 ? 66.36700 -61.49000 -10.90300 1.000 59.92000 45 ASP D C 1
ATOM 2153 O O . ASP D 1 45 ? 65.79100 -61.37600 -11.99500 1.000 59.50000 45 ASP D O 1
ATOM 2158 N N . ILE D 1 46 ? 66.87300 -60.44000 -10.25300 1.000 51.53000 46 ILE D N 1
ATOM 2159 C CA . ILE D 1 46 ? 66.83100 -59.11300 -10.86000 1.000 50.39000 46 ILE D CA 1
ATOM 2160 C C . ILE D 1 46 ? 67.64600 -59.10300 -12.14700 1.000 54.65000 46 ILE D C 1
ATOM 2161 O O . ILE D 1 46 ? 67.22100 -58.55500 -13.17300 1.000 57.03000 46 ILE D O 1
ATOM 2166 N N . ALA D 1 47 ? 68.82300 -59.72900 -12.10800 1.000 56.80000 47 ALA D N 1
ATOM 2167 C CA . ALA D 1 47 ? 69.71200 -59.77100 -13.26800 1.000 68.32000 47 ALA D CA 1
ATOM 2168 C C . ALA D 1 47 ? 69.02100 -60.43600 -14.45600 1.000 68.66000 47 ALA D C 1
ATOM 2169 O O . ALA D 1 47 ? 69.11000 -59.96300 -15.59400 1.000 72.43000 47 ALA D O 1
ATOM 2171 N N . ARG D 1 48 ? 68.30200 -61.53200 -14.19900 1.000 63.00000 48 ARG D N 1
ATOM 2172 C CA . ARG D 1 48 ? 67.66400 -62.22200 -15.29100 1.000 69.91000 48 ARG D CA 1
ATOM 2173 C C . ARG D 1 48 ? 66.51200 -61.40000 -15.84500 1.000 68.56000 48 ARG D C 1
ATOM 2174 O O . ARG D 1 48 ? 66.38900 -61.24000 -17.07500 1.000 68.19000 48 ARG D O 1
ATOM 2182 N N . ALA D 1 49 ? 65.70500 -60.84000 -14.91400 1.000 57.49000 49 ALA D N 1
ATOM 2183 C CA . ALA D 1 49 ? 64.50600 -60.09300 -15.24800 1.000 58.62000 49 ALA D CA 1
ATOM 2184 C C . ALA D 1 49 ? 64.84100 -58.94700 -16.15800 1.000 64.57000 49 ALA D C 1
ATOM 2185 O O . ALA D 1 49 ? 63.97900 -58.47600 -16.89400 1.000 70.27000 49 ALA D O 1
ATOM 2187 N N . ASN D 1 50 ? 66.07100 -58.45800 -16.09700 1.000 63.49000 50 ASN D N 1
A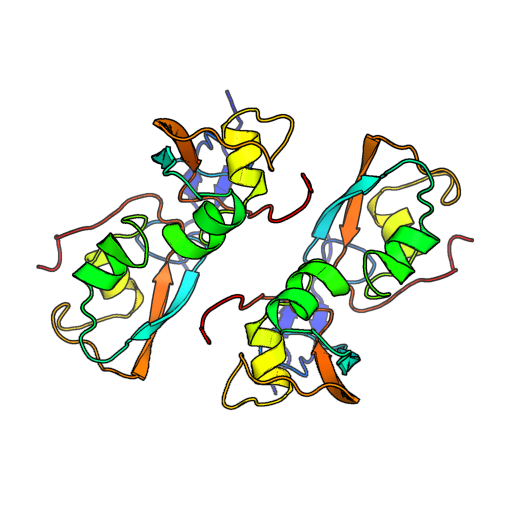TOM 2188 C CA . ASN D 1 50 ? 66.47000 -57.34000 -16.92500 1.000 61.40000 50 ASN D CA 1
ATOM 2189 C C . ASN D 1 50 ? 67.49000 -57.72600 -17.98400 1.000 62.67000 50 ASN D C 1
ATOM 2190 O O . ASN D 1 50 ? 67.96900 -56.83200 -18.69500 1.000 64.93000 50 ASN D O 1
ATOM 2195 N N . ASN D 1 51 ? 67.79800 -59.02700 -18.14000 1.000 65.37000 51 ASN D N 1
ATOM 2196 C CA . ASN D 1 51 ? 68.80200 -59.45100 -19.10600 1.000 75.90000 51 ASN D CA 1
ATOM 2197 C C . ASN D 1 51 ? 70.03500 -58.57200 -19.09200 1.000 76.64000 51 ASN D C 1
ATOM 2198 O O . ASN D 1 51 ? 70.41800 -57.95100 -20.08400 1.000 77.06000 51 ASN D O 1
ATOM 2203 N N . LEU D 1 52 ? 70.63400 -58.49900 -17.90500 1.000 72.16000 52 LEU D N 1
ATOM 2204 C CA . LEU D 1 52 ? 71.83900 -57.71500 -17.73900 1.000 73.19000 52 LEU D CA 1
ATOM 2205 C C . LEU D 1 52 ? 73.03100 -58.55700 -18.14600 1.000 75.35000 52 LEU D C 1
ATOM 2206 O O . LEU D 1 52 ? 73.14700 -59.72100 -17.75400 1.000 73.78000 52 LEU D O 1
ATOM 2211 N N . ALA D 1 53 ? 73.90300 -57.97500 -18.96100 1.000 79.45000 53 ALA D N 1
ATOM 2212 C CA . ALA D 1 53 ? 75.13900 -58.66900 -19.29200 1.000 89.10000 53 ALA D CA 1
ATOM 2213 C C . ALA D 1 53 ? 76.00900 -58.78000 -18.05200 1.000 89.58000 53 ALA D C 1
ATOM 2214 O O . ALA D 1 53 ? 76.52200 -59.85900 -17.74000 1.000 91.75000 53 ALA D O 1
ATOM 2216 N N . ASP D 1 54 ? 76.17600 -57.67400 -17.33200 1.000 85.44000 54 ASP D N 1
ATOM 2217 C CA . ASP D 1 54 ? 77.01600 -57.62700 -16.13400 1.000 84.00000 54 ASP D CA 1
ATOM 2218 C C . ASP D 1 54 ? 76.14700 -57.31600 -14.92400 1.000 75.54000 54 ASP D C 1
ATOM 2219 O O . ASP D 1 54 ? 75.67900 -56.16800 -14.78200 1.000 67.44000 54 ASP D O 1
ATOM 2224 N N . PRO D 1 55 ? 75.90200 -58.28000 -14.02900 1.000 72.34000 55 PRO D N 1
ATOM 2225 C CA . PRO D 1 55 ? 75.11700 -57.98000 -12.82500 1.000 63.24000 55 PRO D CA 1
ATOM 2226 C C . PRO D 1 55 ? 75.82500 -57.02100 -11.87700 1.000 64.70000 55 PRO D C 1
ATOM 2227 O O . PRO D 1 55 ? 75.20700 -56.55500 -10.91200 1.000 60.16000 55 PRO D O 1
ATOM 2231 N N . ASN D 1 56 ? 77.09000 -56.69600 -12.12400 1.000 65.74000 56 ASN D N 1
ATOM 2232 C CA . ASN D 1 56 ? 77.81100 -55.76700 -11.27000 1.000 66.08000 56 ASN D CA 1
ATOM 2233 C C . ASN D 1 56 ? 77.71500 -54.32600 -11.74100 1.000 64.43000 56 ASN D C 1
ATOM 2234 O O . ASN D 1 56 ? 78.08600 -53.42100 -10.98500 1.000 63.77000 56 ASN D O 1
ATOM 2239 N N . ARG D 1 57 ? 77.22500 -54.08600 -12.95300 1.000 64.83000 57 ARG D N 1
ATOM 2240 C CA . ARG D 1 57 ? 76.98500 -52.73000 -13.42600 1.000 65.64000 57 ARG D CA 1
ATOM 2241 C C . ARG D 1 57 ? 75.51000 -52.41100 -13.24900 1.000 65.11000 57 ARG D C 1
ATOM 2242 O O . ARG D 1 57 ? 74.64600 -53.09100 -13.81000 1.000 69.87000 57 ARG D O 1
ATOM 2250 N N . ILE D 1 58 ? 75.24000 -51.39500 -12.44300 1.000 64.21000 58 ILE D N 1
ATOM 2251 C CA . ILE D 1 58 ? 73.91900 -50.83600 -12.22800 1.000 60.39000 58 ILE D CA 1
ATOM 2252 C C . ILE D 1 58 ? 74.07000 -49.34100 -12.45300 1.000 61.76000 58 ILE D C 1
ATOM 2253 O O . ILE D 1 58 ? 75.02300 -48.73100 -11.95900 1.000 57.10000 58 ILE D O 1
ATOM 2258 N N . ASP D 1 59 ? 73.15600 -48.75000 -13.20900 1.000 61.77000 59 ASP D N 1
ATOM 2259 C CA . ASP D 1 59 ? 73.29900 -47.35600 -13.60600 1.000 64.02000 59 ASP D CA 1
ATOM 2260 C C . ASP D 1 59 ? 72.22600 -46.50500 -12.93700 1.000 65.19000 59 ASP D C 1
ATOM 2261 O O . ASP D 1 59 ? 71.02600 -46.77300 -13.08500 1.000 71.63000 59 ASP D O 1
ATOM 2266 N N . ALA D 1 60 ? 72.66300 -45.47500 -12.21600 1.000 56.32000 60 ALA D N 1
ATOM 2267 C CA . ALA D 1 60 ? 71.73400 -44.52300 -11.62400 1.000 58.29000 60 ALA D CA 1
ATOM 2268 C C . ALA D 1 60 ? 70.83200 -43.92700 -12.69500 1.000 61.50000 60 ALA D C 1
ATOM 2269 O O . ALA D 1 60 ? 71.27500 -43.60700 -13.80400 1.000 60.16000 60 ALA D O 1
ATOM 2271 N N . GLY D 1 61 ? 69.54700 -43.81400 -12.36400 1.000 61.94000 61 GLY D N 1
ATOM 2272 C CA . GLY D 1 61 ? 68.56300 -43.32200 -13.29400 1.000 51.50000 61 GLY D CA 1
ATOM 2273 C C . GLY D 1 61 ? 68.04100 -44.36600 -14.24900 1.000 51.08000 61 GLY D C 1
ATOM 2274 O O . GLY D 1 61 ? 67.13500 -44.06800 -15.03500 1.000 56.37000 61 GLY D O 1
ATOM 2275 N N . THR D 1 62 ? 68.55900 -45.56700 -14.19700 1.000 53.40000 62 THR D N 1
ATOM 2276 C CA . THR D 1 62 ? 68.03300 -46.60300 -15.06800 1.000 55.47000 62 THR D CA 1
ATOM 2277 C C . THR D 1 62 ? 66.97100 -47.40600 -14.32500 1.000 46.87000 62 THR D C 1
ATOM 2278 O O . THR D 1 62 ? 67.18400 -47.77500 -13.16100 1.000 46.13000 62 THR D O 1
ATOM 2282 N N . PRO D 1 63 ? 65.81800 -47.65600 -14.94600 1.000 46.93000 63 PRO D N 1
ATOM 2283 C CA . PRO D 1 63 ? 64.79300 -48.49200 -14.31000 1.000 48.65000 63 PRO D CA 1
ATOM 2284 C C . PRO D 1 63 ? 65.09600 -49.97500 -14.46200 1.000 51.40000 63 PRO D C 1
ATOM 2285 O O . PRO D 1 63 ? 65.57600 -50.43500 -15.50300 1.000 53.07000 63 PRO D O 1
ATOM 2289 N N . TYR D 1 64 ? 64.81800 -50.71800 -13.39900 1.000 49.32000 64 TYR D N 1
ATOM 2290 C CA . TYR D 1 64 ? 64.97300 -52.16100 -13.37900 1.000 46.24000 64 TYR D CA 1
ATOM 2291 C C . TYR D 1 64 ? 63.67000 -52.82100 -12.94000 1.000 50.38000 64 TYR D C 1
ATOM 2292 O O . TYR D 1 64 ? 63.00400 -52.36600 -12.00100 1.000 38.40000 64 TYR D O 1
ATOM 2301 N N . THR D 1 65 ? 63.31300 -53.89300 -13.63400 1.000 51.02000 65 THR D N 1
ATOM 2302 C CA . THR D 1 65 ? 62.16700 -54.70900 -13.26500 1.000 41.28000 65 THR D CA 1
ATOM 2303 C C . THR D 1 65 ? 62.54500 -55.59600 -12.08800 1.000 44.53000 65 THR D C 1
ATOM 2304 O O . THR D 1 65 ? 63.50200 -56.37100 -12.16700 1.000 46.49000 65 THR D O 1
ATOM 2308 N N . ILE D 1 66 ? 61.81000 -55.47900 -10.99000 1.000 44.58000 66 ILE D N 1
ATOM 2309 C CA . ILE D 1 66 ? 62.05300 -56.27700 -9.79600 1.000 41.18000 66 ILE D CA 1
ATOM 2310 C C . ILE D 1 66 ? 60.89700 -57.26500 -9.65500 1.000 37.90000 66 ILE D C 1
ATOM 2311 O O . ILE D 1 66 ? 59.76200 -56.85200 -9.36900 1.000 45.17000 66 ILE D O 1
ATOM 2316 N N . PRO D 1 67 ? 61.11900 -58.55900 -9.87500 1.000 43.70000 67 PRO D N 1
ATOM 2317 C CA . PRO D 1 67 ? 60.05900 -59.54400 -9.59900 1.000 48.50000 67 PRO D CA 1
ATOM 2318 C C . PRO D 1 67 ? 59.86200 -59.63600 -8.09300 1.000 46.50000 67 PRO D C 1
ATOM 2319 O O . PRO D 1 67 ? 60.82900 -59.81500 -7.34900 1.000 43.26000 67 PRO D O 1
ATOM 2323 N N . ILE D 1 68 ? 58.62600 -59.43300 -7.62900 1.000 44.28000 68 ILE D N 1
ATOM 2324 C CA . ILE D 1 68 ? 58.40700 -59.24000 -6.19400 1.000 42.42000 68 ILE D CA 1
ATOM 2325 C C . ILE D 1 68 ? 57.75500 -60.42800 -5.50500 1.000 45.22000 68 ILE D C 1
ATOM 2326 O O . ILE D 1 68 ? 57.54600 -60.35900 -4.28400 1.000 37.84000 68 ILE D O 1
ATOM 2331 N N . ASN D 1 69 ? 57.39000 -61.49300 -6.22600 1.000 40.67000 69 ASN D N 1
ATOM 2332 C CA . ASN D 1 69 ? 56.80200 -62.65900 -5.56700 1.000 45.87000 69 ASN D CA 1
ATOM 2333 C C . ASN D 1 69 ? 57.30700 -63.95400 -6.20400 1.000 54.96000 69 ASN D C 1
ATOM 2334 O O . ASN D 1 69 ? 56.54700 -64.87800 -6.49900 1.000 57.79000 69 ASN D O 1
ATOM 2339 N N . CYS D 1 70 ? 58.62300 -64.04000 -6.37600 1.000 55.56000 70 CYS D N 1
ATOM 2340 C CA . CYS D 1 70 ? 59.24900 -65.26200 -6.86000 1.000 57.38000 70 CYS D CA 1
ATOM 2341 C C . CYS D 1 70 ? 58.89900 -66.44300 -5.96400 1.000 60.96000 70 CYS D C 1
ATOM 2342 O O . CYS D 1 70 ? 58.69200 -66.29400 -4.75800 1.000 62.39000 70 CYS D O 1
ATOM 2345 N N . GLN D 1 71 ? 58.83100 -67.63000 -6.56700 1.000 60.91000 71 GLN D N 1
ATOM 2346 C CA . GLN D 1 71 ? 58.72100 -68.84200 -5.76700 1.000 64.92000 71 GLN D CA 1
ATOM 2347 C C . GLN D 1 71 ? 60.09900 -69.30400 -5.30600 1.000 68.67000 71 GLN D C 1
ATOM 2348 O O . GLN D 1 71 ? 60.25700 -69.75700 -4.16600 1.000 64.18000 71 GLN D O 1
ATOM 2354 N N . THR D 1 72 ? 61.10500 -69.15900 -6.17000 1.000 74.91000 72 THR D N 1
ATOM 2355 C CA . THR D 1 72 ? 62.49100 -69.49000 -5.87900 1.000 75.22000 72 THR D CA 1
ATOM 2356 C C . THR D 1 72 ? 63.33700 -68.22600 -5.93300 1.000 69.33000 72 THR D C 1
ATOM 2357 O O . THR D 1 72 ? 62.98800 -67.25100 -6.60300 1.000 69.99000 72 THR D O 1
ATOM 2361 N N . TYR D 1 73 ? 64.46100 -68.24500 -5.22800 1.000 63.66000 73 TYR D N 1
ATOM 2362 C CA . TYR D 1 73 ? 65.33000 -67.08000 -5.15800 1.000 58.77000 73 TYR D CA 1
ATOM 2363 C C . TYR D 1 73 ? 66.75400 -67.47200 -5.51100 1.000 63.33000 73 TYR D C 1
ATOM 2364 O O . TYR D 1 73 ? 67.35800 -68.33500 -4.85500 1.000 67.78000 73 TYR D O 1
ATOM 2373 N N . ASP D 1 74 ? 67.30900 -66.80100 -6.51300 1.000 63.21000 74 ASP D N 1
ATOM 2374 C CA . ASP D 1 74 ? 68.66500 -67.05000 -6.99000 1.000 70.35000 74 ASP D CA 1
ATOM 2375 C C . ASP D 1 74 ? 69.56700 -65.91500 -6.51000 1.000 67.45000 74 ASP D C 1
ATOM 2376 O O . ASP D 1 74 ? 69.46900 -64.77800 -6.99300 1.000 57.09000 74 ASP D O 1
ATOM 2381 N N . ARG D 1 75 ? 70.44600 -66.22500 -5.56200 1.000 67.33000 75 ARG D N 1
ATOM 2382 C CA . ARG D 1 75 ? 71.30000 -65.20300 -4.98900 1.000 65.86000 75 ARG D CA 1
ATOM 2383 C C . ARG D 1 75 ? 72.71100 -65.20400 -5.55400 1.000 80.27000 75 ARG D C 1
ATOM 2384 O O . ARG D 1 75 ? 73.46200 -64.27000 -5.26600 1.000 90.95000 75 ARG D O 1
ATOM 2392 N N . ASN D 1 76 ? 73.09500 -66.19700 -6.36200 1.000 85.57000 76 ASN D N 1
ATOM 2393 C CA . ASN D 1 76 ? 74.50000 -66.26400 -6.75100 1.000 85.85000 76 ASN D CA 1
ATOM 2394 C C . ASN D 1 76 ? 74.79400 -67.00200 -8.05000 1.000 92.26000 76 ASN D C 1
ATOM 2395 O O . ASN D 1 76 ? 75.93900 -66.99600 -8.50700 1.000 96.68000 76 ASN D O 1
ATOM 2400 N N . SER D 1 77 ? 73.78200 -67.60700 -8.67500 1.000 97.77000 77 SER D N 1
ATOM 2401 C CA . SER D 1 77 ? 74.02800 -68.37200 -9.89600 1.000 102.11000 77 SER D CA 1
ATOM 2402 C C . SER D 1 77 ? 74.64900 -67.50900 -10.98500 1.000 98.61000 77 SER D C 1
ATOM 2403 O O . SER D 1 77 ? 75.47600 -67.98400 -11.77000 1.000 99.25000 77 SER D O 1
ATOM 2406 N N . CYS D 1 78 ? 74.26500 -66.23800 -11.04500 1.000 91.35000 78 CYS D N 1
ATOM 2407 C CA . CYS D 1 78 ? 74.75700 -65.32000 -12.06200 1.000 86.11000 78 CYS D CA 1
ATOM 2408 C C . CYS D 1 78 ? 76.08200 -64.66900 -11.69400 1.000 87.83000 78 CYS D C 1
ATOM 2409 O O . CYS D 1 78 ? 76.56800 -63.83200 -12.45700 1.000 90.45000 78 CYS D O 1
ATOM 2412 N N . LEU D 1 79 ? 76.66800 -65.00600 -10.55300 1.000 79.86000 79 LEU D N 1
ATOM 2413 C CA . LEU D 1 79 ? 77.93900 -64.40600 -10.18200 1.000 85.81000 79 LEU D CA 1
ATOM 2414 C C . LEU D 1 79 ? 79.08400 -65.37100 -10.40300 1.000 88.80000 79 LEU D C 1
ATOM 2415 O O . LEU D 1 79 ? 80.17800 -65.12600 -9.92000 1.000 91.31000 79 LEU D O 1
#

InterPro domains:
  IPR018392 LysM domain [PF01476] (39-81)
  IPR018392 LysM domain [PS51782] (37-84)
  IPR018392 LysM domain [SM00257] (38-85)
  IPR018392 LysM domain [cd00118] (37-84)
  IPR036779 LysM domain superfamily [G3DSA:3.10.350.10] (31-97)
  IPR036779 LysM domain superfamily [SSF54106] (38-85)

Solvent-accessible surface area: 15871 Å² total; per-residue (Å²): 157,104,125,81,66,88,18,65,9,101,29,88,10,5,0,32,41,53,39,116,27,81,3,182,105,54,22,68,4,62,77,0,0,60,117,45,0,29,12,0,1,1,9,2,12,0,4,138,29,35,140,53,108,73,16,131,169,32,69,67,53,51,72,10,32,0,0,5,0,0,32,92,50,35,43,20,18,49,91,155,104,120,80,64,91,17,64,9,98,28,95,10,6,0,32,40,51,25,78,8,47,3,105,104,71,18,70,6,63,79,0,1,92,117,38,0,52,50,0,1,1,7,1,8,0,5,115,27,34,139,42,110,67,19,130,157,25,60,69,53,46,74,13,32,0,0,6,0,0,31,91,52,29,111,102,77,47,129,161,109,131,83,75,97,15,70,8,103,31,96,11,4,0,34,42,51,38,117,26,81,3,164,85,66,16,71,4,66,81,0,1,55,114,39,0,28,12,0,2,1,8,1,11,0,7,156,28,36,135,40,111,73,18,130,140,28,49,67,53,50,72,14,29,0,0,6,0,0,30,91,48,36,49,22,18,48,95,172,116,86,61,90,16,72,11,110,30,79,8,10,0,32,39,54,25,83,7,51,3,103,103,72,17,69,7,67,80,0,1,90,117,43,0,53,56,0,0,1,12,3,11,0,6,146,31,36,143,44,112,70,22,126,169,26,67,65,55,49,76,8,30,0,0,6,0,0,33,86,54,40,115,107,94,48,135

GO terms:
  GO:0052034 effector-mediated suppression of host pattern-triggered immunity (P, EXP)
  GO:0140320 PAMP receptor decoy activity (F, EXP)
  GO:0008061 chitin binding (F, TAS)
  GO:0005576 extracellular region (C, EXP)